Protein AF-A0A2V5VGZ9-F1 (afdb_monomer)

Radius of gyration: 31.1 Å; Cα contacts (8 Å, |Δi|>4): 215; chains: 1; bounding box: 98×60×73 Å

Solvent-accessible surface area (backbone atoms only — not comparable to full-atom values): 17177 Å² total; per-residue (Å²): 133,60,73,65,59,60,49,50,54,51,52,52,52,52,51,50,50,54,60,32,63,76,74,32,68,40,67,68,41,22,52,62,44,35,44,63,45,69,51,50,52,56,54,52,61,73,32,42,82,83,60,64,71,55,70,67,51,54,54,43,50,48,52,50,42,50,52,32,34,50,28,14,22,46,30,40,67,58,33,67,69,18,50,53,52,16,65,77,69,69,48,96,55,46,54,33,53,40,51,51,24,20,46,54,2,27,44,48,28,51,48,49,43,56,48,43,58,72,77,45,93,58,57,97,50,70,65,51,50,50,51,28,39,50,50,27,37,51,52,40,52,52,50,52,49,51,45,54,52,44,27,74,74,48,46,82,77,23,53,68,60,58,54,40,88,86,45,92,56,38,71,60,50,29,41,47,27,14,40,51,20,17,48,54,51,53,51,66,52,58,56,61,65,62,79,69,61,75,75,82,67,94,84,78,84,56,84,68,61,60,56,55,55,51,54,58,50,54,56,49,54,53,53,64,66,74,57,83,64,84,90,82,77,82,93,80,83,82,88,83,83,86,82,93,75,92,82,79,86,88,78,87,90,83,86,77,67,71,69,64,57,58,60,59,59,61,65,62,65,66,75,76,79,80,80,86,88,76,87,84,83,89,83,86,87,83,85,89,133

pLDDT: mean 75.4, std 23.54, range [31.7, 98.25]

Structure (mmCIF, N/CA/C/O backbone):
data_AF-A0A2V5VGZ9-F1
#
_entry.id   AF-A0A2V5VGZ9-F1
#
loop_
_atom_site.group_PDB
_atom_site.id
_atom_site.type_symbol
_atom_site.label_atom_id
_atom_site.label_alt_id
_atom_site.label_comp_id
_atom_site.label_asym_id
_atom_site.label_entity_id
_atom_site.label_seq_id
_atom_site.pdbx_PDB_ins_code
_atom_site.Cartn_x
_atom_site.Cartn_y
_atom_site.Cartn_z
_atom_site.occupancy
_atom_site.B_iso_or_equiv
_atom_site.auth_seq_id
_atom_site.auth_comp_id
_atom_site.auth_asym_id
_atom_site.auth_atom_id
_atom_site.pdbx_PDB_model_num
ATOM 1 N N . MET A 1 1 ? -21.848 -0.675 7.589 1.00 61.53 1 MET A N 1
ATOM 2 C CA . MET A 1 1 ? -21.368 -0.489 6.199 1.00 61.53 1 MET A CA 1
ATOM 3 C C . MET A 1 1 ? -22.289 -1.249 5.267 1.00 61.53 1 MET A C 1
ATOM 5 O O . MET A 1 1 ? -22.640 -2.376 5.593 1.00 61.53 1 MET A O 1
ATOM 9 N N . THR A 1 2 ? -22.730 -0.658 4.158 1.00 76.00 2 THR A N 1
ATOM 10 C CA . THR A 1 2 ? -23.624 -1.363 3.229 1.00 76.00 2 THR A CA 1
ATOM 11 C C . THR A 1 2 ? -22.832 -2.405 2.439 1.00 76.00 2 THR A C 1
ATOM 13 O O . THR A 1 2 ? -21.742 -2.127 1.945 1.00 76.00 2 THR A O 1
ATOM 16 N N . SER A 1 3 ? -23.386 -3.610 2.271 1.00 84.75 3 SER A N 1
ATOM 17 C CA . SER A 1 3 ? -22.781 -4.659 1.430 1.00 84.75 3 SER A CA 1
ATOM 18 C C . SER A 1 3 ? -22.511 -4.176 -0.007 1.00 84.75 3 SER A C 1
ATOM 20 O O . SER A 1 3 ? -21.591 -4.651 -0.666 1.00 84.75 3 SER A O 1
ATOM 22 N N . ARG A 1 4 ? -23.275 -3.184 -0.487 1.00 92.75 4 ARG A N 1
ATOM 23 C CA . ARG A 1 4 ? -23.072 -2.532 -1.790 1.00 92.75 4 ARG A CA 1
ATOM 24 C C . ARG A 1 4 ? -21.719 -1.818 -1.891 1.00 92.75 4 ARG A C 1
ATOM 26 O O . ARG A 1 4 ? -21.025 -2.038 -2.870 1.00 92.75 4 ARG A O 1
ATOM 33 N N . TYR A 1 5 ? -21.321 -1.045 -0.881 1.00 93.81 5 TYR A N 1
ATOM 34 C CA . TYR A 1 5 ? -20.065 -0.287 -0.908 1.00 93.81 5 TYR A CA 1
ATOM 35 C C . TYR A 1 5 ? -18.827 -1.190 -1.036 1.00 93.81 5 TYR A C 1
ATOM 37 O O . TYR A 1 5 ? -17.994 -0.966 -1.907 1.00 93.81 5 TYR A O 1
ATOM 45 N N . LEU A 1 6 ? -18.731 -2.255 -0.228 1.00 93.44 6 LEU A N 1
ATOM 46 C CA . LEU A 1 6 ? -17.587 -3.175 -0.304 1.00 93.44 6 LEU A CA 1
ATOM 47 C C . LEU A 1 6 ? -17.531 -3.908 -1.648 1.00 93.44 6 LEU A C 1
ATOM 49 O O . LEU A 1 6 ? -16.451 -4.096 -2.196 1.00 93.44 6 LEU A O 1
ATOM 53 N N . ARG A 1 7 ? -18.692 -4.274 -2.209 1.00 94.94 7 ARG A N 1
ATOM 54 C CA . ARG A 1 7 ? -18.761 -4.872 -3.549 1.00 94.94 7 ARG A CA 1
ATOM 55 C C . ARG A 1 7 ? -18.254 -3.922 -4.629 1.00 94.94 7 ARG A C 1
ATOM 57 O O . ARG A 1 7 ? -17.546 -4.380 -5.511 1.00 94.94 7 ARG A O 1
ATOM 64 N N . ILE A 1 8 ? -18.569 -2.628 -4.540 1.00 96.75 8 ILE A N 1
ATOM 65 C CA . ILE A 1 8 ? -18.057 -1.625 -5.485 1.00 96.75 8 ILE A CA 1
ATOM 66 C C . ILE A 1 8 ? -16.528 -1.575 -5.432 1.00 96.75 8 ILE A C 1
ATOM 68 O O . ILE A 1 8 ? -15.897 -1.660 -6.477 1.00 96.75 8 ILE A O 1
ATOM 72 N N . LEU A 1 9 ? -15.928 -1.502 -4.238 1.00 97.00 9 LEU A N 1
ATOM 73 C CA . LEU A 1 9 ? -14.466 -1.487 -4.116 1.00 97.00 9 LEU A CA 1
ATOM 74 C C . LEU A 1 9 ? -13.820 -2.750 -4.692 1.00 97.00 9 LEU A C 1
ATOM 76 O O . LEU A 1 9 ? -12.845 -2.645 -5.429 1.00 97.00 9 LEU A O 1
ATOM 80 N N . VAL A 1 10 ? -14.377 -3.927 -4.390 1.00 96.75 10 VAL A N 1
ATOM 81 C CA . VAL A 1 10 ? -13.876 -5.197 -4.933 1.00 96.75 10 VAL A CA 1
ATOM 82 C C . VAL A 1 10 ? -13.969 -5.202 -6.455 1.00 96.75 10 VAL A C 1
ATOM 84 O O . VAL A 1 10 ? -12.975 -5.484 -7.108 1.00 96.75 10 VAL A O 1
ATOM 87 N N . VAL A 1 11 ? -15.119 -4.833 -7.026 1.00 97.62 11 VAL A N 1
ATOM 88 C CA . VAL A 1 11 ? -15.300 -4.782 -8.484 1.00 97.62 11 VAL A CA 1
ATOM 89 C C . VAL A 1 11 ? -14.322 -3.806 -9.133 1.00 97.62 11 VAL A C 1
ATOM 91 O O . VAL A 1 11 ? -13.718 -4.157 -10.137 1.00 97.62 11 VAL A O 1
ATOM 94 N N . LEU A 1 12 ? -14.124 -2.616 -8.558 1.00 98.12 12 LEU A N 1
ATOM 95 C CA . LEU A 1 12 ? -13.186 -1.624 -9.090 1.00 98.12 12 LEU A CA 1
ATOM 96 C C . LEU A 1 12 ? -11.744 -2.143 -9.090 1.00 98.12 12 LEU A C 1
ATOM 98 O O . LEU A 1 12 ? -11.074 -2.074 -10.117 1.00 98.12 12 LEU A O 1
ATOM 102 N N . VAL A 1 13 ? -11.279 -2.690 -7.964 1.00 98.25 13 VAL A N 1
ATOM 103 C CA . VAL A 1 13 ? -9.913 -3.223 -7.851 1.00 98.25 13 VAL A CA 1
ATOM 104 C C . VAL A 1 13 ? -9.731 -4.439 -8.757 1.00 98.25 13 VAL A C 1
ATOM 106 O O . VAL A 1 13 ? -8.732 -4.522 -9.462 1.00 98.25 13 VAL A O 1
ATOM 109 N N . SER A 1 14 ? -10.701 -5.356 -8.805 1.00 98.06 14 SER A N 1
ATOM 110 C CA . SER A 1 14 ? -10.652 -6.521 -9.695 1.00 98.06 14 SER A CA 1
ATOM 111 C C . SER A 1 14 ? -10.667 -6.125 -11.171 1.00 98.06 14 SER A C 1
ATOM 113 O O . SER A 1 14 ? -9.915 -6.697 -11.950 1.00 98.06 14 SER A O 1
ATOM 115 N N . ALA A 1 15 ? -11.474 -5.137 -11.564 1.00 98.19 15 ALA A N 1
ATOM 116 C CA . ALA A 1 15 ? -11.495 -4.638 -12.936 1.00 98.19 15 ALA A CA 1
ATOM 117 C C . ALA A 1 15 ? -10.152 -4.004 -13.321 1.00 98.19 15 ALA A C 1
ATOM 119 O O . ALA A 1 15 ? -9.624 -4.312 -14.386 1.00 98.19 15 ALA A O 1
ATOM 120 N N . ALA A 1 16 ? -9.571 -3.181 -12.441 1.00 98.06 16 ALA A N 1
ATOM 121 C CA . ALA A 1 16 ? -8.251 -2.593 -12.659 1.00 98.06 16 ALA A CA 1
ATOM 122 C C . ALA A 1 16 ? -7.152 -3.663 -12.762 1.00 98.06 16 ALA A C 1
ATOM 124 O O . ALA A 1 16 ? -6.301 -3.579 -13.642 1.00 98.06 16 ALA A O 1
ATOM 125 N N . LEU A 1 17 ? -7.202 -4.690 -11.908 1.00 97.75 17 LEU A N 1
ATOM 126 C CA . LEU A 1 17 ? -6.256 -5.807 -11.910 1.00 97.75 17 LEU A CA 1
ATOM 127 C C . LEU A 1 17 ? -6.334 -6.634 -13.201 1.00 97.75 17 LEU A C 1
ATOM 129 O O . LEU A 1 17 ? -5.312 -7.013 -13.761 1.00 97.75 17 LEU A O 1
ATOM 133 N N . ILE A 1 18 ? -7.546 -6.914 -13.688 1.00 97.81 18 ILE A N 1
ATOM 134 C CA . ILE A 1 18 ? -7.738 -7.635 -14.952 1.00 97.81 18 ILE A CA 1
ATOM 135 C C . ILE A 1 18 ? -7.247 -6.777 -16.119 1.00 97.81 18 ILE A C 1
ATOM 137 O O . ILE A 1 18 ? -6.518 -7.273 -16.974 1.00 97.81 18 ILE A O 1
ATOM 141 N N . ALA A 1 19 ? -7.609 -5.491 -16.142 1.00 97.88 19 ALA A N 1
ATOM 142 C CA . ALA A 1 19 ? -7.203 -4.571 -17.197 1.00 97.88 19 ALA A CA 1
ATOM 143 C C . ALA A 1 19 ? -5.676 -4.405 -17.268 1.00 97.88 19 ALA A C 1
ATOM 145 O O . ALA A 1 19 ? -5.115 -4.444 -18.362 1.00 97.88 19 ALA A O 1
ATOM 146 N N . SER A 1 20 ? -4.991 -4.288 -16.123 1.00 97.38 20 SER A N 1
ATOM 147 C CA . SER A 1 20 ? -3.530 -4.154 -16.091 1.00 97.38 20 SER A CA 1
ATOM 148 C C . SER A 1 20 ? -2.799 -5.391 -16.620 1.00 97.38 20 SER A C 1
ATOM 150 O O . SER A 1 20 ? -1.693 -5.260 -17.144 1.00 97.38 20 SER A O 1
ATOM 152 N N . GLY A 1 21 ? -3.416 -6.573 -16.526 1.00 95.69 21 GLY A N 1
ATOM 153 C CA . GLY A 1 21 ? -2.843 -7.843 -16.974 1.00 95.69 21 GLY A CA 1
ATOM 154 C C . GLY A 1 21 ? -2.957 -8.127 -18.477 1.00 95.69 21 GLY A C 1
ATOM 155 O O . GLY A 1 21 ? -2.310 -9.055 -18.958 1.00 95.69 21 GLY A O 1
ATOM 156 N N . VAL A 1 22 ? -3.743 -7.354 -19.240 1.00 95.12 22 VAL A N 1
ATOM 157 C CA . VAL A 1 22 ? -3.959 -7.610 -20.682 1.00 95.12 22 VAL A CA 1
ATOM 158 C C . VAL A 1 22 ? -2.672 -7.409 -21.496 1.00 95.12 22 VAL A C 1
ATOM 160 O O . VAL A 1 22 ? -2.421 -8.155 -22.441 1.00 95.12 22 VAL A O 1
ATOM 163 N N . ALA A 1 23 ? -1.831 -6.451 -21.105 1.00 94.62 23 ALA A N 1
ATOM 164 C CA . ALA A 1 23 ? -0.526 -6.199 -21.716 1.00 94.62 23 ALA A CA 1
ATOM 165 C C . ALA A 1 23 ? 0.364 -5.355 -20.777 1.00 94.62 23 ALA A C 1
ATOM 167 O O . ALA A 1 23 ? 0.577 -4.175 -21.056 1.00 94.62 23 ALA A O 1
ATOM 168 N N . PRO A 1 24 ? 0.837 -5.899 -19.638 1.00 95.62 24 PRO A N 1
ATOM 169 C CA . PRO A 1 24 ? 1.783 -5.176 -18.797 1.00 95.62 24 PRO A CA 1
ATOM 170 C C . PRO A 1 24 ? 3.125 -5.023 -19.517 1.00 95.62 24 PRO A C 1
ATOM 172 O O . PRO A 1 24 ? 3.487 -5.855 -20.354 1.00 95.62 24 PRO A O 1
ATOM 175 N N . TYR A 1 25 ? 3.862 -3.974 -19.166 1.00 93.38 25 TYR A N 1
ATOM 176 C CA . TYR A 1 25 ? 5.157 -3.661 -19.758 1.00 93.38 25 TYR A CA 1
ATOM 177 C C . TYR A 1 25 ? 6.175 -4.789 -19.548 1.00 93.38 25 TYR A C 1
ATOM 179 O O . TYR A 1 25 ? 6.843 -5.200 -20.494 1.00 93.38 25 TYR A O 1
ATOM 187 N N . ASP A 1 26 ? 6.239 -5.322 -18.326 1.00 91.81 26 ASP A N 1
ATOM 188 C CA . ASP A 1 26 ? 6.965 -6.545 -18.002 1.00 91.81 26 ASP A CA 1
ATOM 189 C C . ASP A 1 26 ? 6.073 -7.475 -17.171 1.00 91.81 26 ASP A C 1
ATOM 191 O O . ASP A 1 26 ? 5.474 -7.066 -16.174 1.00 91.81 26 ASP A O 1
ATOM 195 N N . ARG A 1 27 ? 5.951 -8.741 -17.590 1.00 92.50 27 ARG A N 1
ATOM 196 C CA . ARG A 1 27 ? 5.058 -9.701 -16.922 1.00 92.50 27 ARG A CA 1
ATOM 197 C C . ARG A 1 27 ? 5.591 -10.188 -15.582 1.00 92.50 27 ARG A C 1
ATOM 199 O O . ARG A 1 27 ? 4.781 -10.518 -14.718 1.00 92.50 27 ARG A O 1
ATOM 206 N N . THR A 1 28 ? 6.906 -10.277 -15.421 1.00 89.88 28 THR A N 1
ATOM 207 C CA . THR A 1 28 ? 7.523 -10.746 -14.178 1.00 89.88 28 THR A CA 1
ATOM 208 C C . THR A 1 28 ? 7.343 -9.688 -13.100 1.00 89.88 28 THR A C 1
ATOM 210 O O . THR A 1 28 ? 6.770 -9.985 -12.052 1.00 89.88 28 THR A O 1
ATOM 213 N N . THR A 1 29 ? 7.709 -8.440 -13.400 1.00 89.38 29 THR A N 1
ATOM 214 C CA . THR A 1 29 ? 7.455 -7.274 -12.549 1.00 89.38 29 THR A CA 1
ATOM 215 C C . THR A 1 29 ? 5.969 -7.148 -12.235 1.00 89.38 29 THR A C 1
ATOM 217 O O . THR A 1 29 ? 5.616 -7.017 -11.071 1.00 89.38 29 THR A O 1
ATOM 220 N N . TRP A 1 30 ? 5.075 -7.288 -13.223 1.00 95.00 30 TRP A N 1
ATOM 221 C CA . TRP A 1 30 ? 3.632 -7.229 -12.965 1.00 95.00 30 TRP A CA 1
ATOM 222 C C . TRP A 1 30 ? 3.188 -8.216 -11.882 1.00 95.00 30 TRP A C 1
ATOM 224 O O . TRP A 1 30 ? 2.493 -7.808 -10.957 1.00 95.00 30 TRP A O 1
ATOM 234 N N . TRP A 1 31 ? 3.612 -9.486 -11.957 1.00 93.75 31 TRP A N 1
ATOM 235 C CA . TRP A 1 31 ? 3.273 -10.493 -10.945 1.00 93.75 31 TRP A CA 1
ATOM 236 C C . TRP A 1 31 ? 3.816 -10.154 -9.558 1.00 93.75 31 TRP A C 1
ATOM 238 O O . TRP A 1 31 ? 3.091 -10.332 -8.577 1.00 93.75 31 TRP A O 1
ATOM 248 N N . LEU A 1 32 ? 5.064 -9.685 -9.479 1.00 90.75 32 LEU A N 1
ATOM 249 C CA . LEU A 1 32 ? 5.709 -9.325 -8.216 1.00 90.75 32 LEU A CA 1
ATOM 250 C C . LEU A 1 32 ? 4.993 -8.140 -7.546 1.00 90.75 32 LEU A C 1
ATOM 252 O O . LEU A 1 32 ? 4.663 -8.211 -6.364 1.00 90.75 32 LEU A O 1
ATOM 256 N N . GLU A 1 33 ? 4.629 -7.126 -8.327 1.00 92.94 33 GLU A N 1
ATOM 257 C CA . GLU A 1 33 ? 3.959 -5.907 -7.858 1.00 92.94 33 GLU A CA 1
ATOM 258 C C . GLU A 1 33 ? 2.513 -6.142 -7.398 1.00 92.94 33 GLU A C 1
ATOM 260 O O . GLU A 1 33 ? 2.055 -5.588 -6.397 1.00 92.94 33 GLU A O 1
ATOM 265 N N . ILE A 1 34 ? 1.747 -6.985 -8.105 1.00 95.75 34 ILE A N 1
ATOM 266 C CA . ILE A 1 34 ? 0.351 -7.261 -7.722 1.00 95.75 34 ILE A CA 1
ATOM 267 C C . ILE A 1 34 ? 0.232 -8.310 -6.614 1.00 95.75 34 ILE A C 1
ATOM 269 O O . ILE A 1 34 ? -0.853 -8.475 -6.047 1.00 95.75 34 ILE A O 1
ATOM 273 N N . PHE A 1 35 ? 1.302 -9.045 -6.304 1.00 94.38 35 PHE A N 1
ATOM 274 C CA . PHE A 1 35 ? 1.276 -10.140 -5.335 1.00 94.38 35 PHE A CA 1
ATOM 275 C C . PHE A 1 35 ? 0.695 -9.732 -3.965 1.00 94.38 35 PHE A C 1
ATOM 277 O O . PHE A 1 35 ? -0.191 -10.441 -3.467 1.00 94.38 35 PHE A O 1
ATOM 284 N N . PRO A 1 36 ? 1.049 -8.570 -3.376 1.00 93.81 36 PRO A N 1
ATOM 285 C CA . PRO A 1 36 ? 0.411 -8.096 -2.149 1.00 93.81 36 PRO A CA 1
ATOM 286 C C . PRO A 1 36 ? -1.108 -7.909 -2.288 1.00 93.81 36 PRO A C 1
ATOM 288 O O . PRO A 1 36 ? -1.855 -8.228 -1.361 1.00 93.81 36 PRO A O 1
ATOM 291 N N . VAL A 1 37 ? -1.594 -7.449 -3.448 1.00 96.94 37 VAL A N 1
ATOM 292 C CA . VAL A 1 37 ? -3.032 -7.266 -3.726 1.00 96.94 37 VAL A CA 1
ATOM 293 C C . VAL A 1 37 ? -3.752 -8.613 -3.797 1.00 96.94 37 VAL A C 1
ATOM 295 O O . VAL A 1 37 ? -4.843 -8.756 -3.235 1.00 96.94 37 VAL A O 1
ATOM 298 N N . LEU A 1 38 ? -3.129 -9.611 -4.432 1.00 96.75 38 LEU A N 1
ATOM 299 C CA . LEU A 1 38 ? -3.667 -10.969 -4.555 1.00 96.75 38 LEU A CA 1
ATOM 300 C C . LEU A 1 38 ? -3.819 -11.673 -3.203 1.00 96.75 38 LEU A C 1
ATOM 302 O O . LEU A 1 38 ? -4.720 -12.493 -3.046 1.00 96.75 38 LEU A O 1
ATOM 306 N N . ILE A 1 39 ? -2.989 -11.328 -2.216 1.00 96.12 39 ILE A N 1
ATOM 307 C CA . ILE A 1 39 ? -3.112 -11.838 -0.845 1.00 96.12 39 ILE A CA 1
ATOM 308 C C . ILE A 1 39 ? -4.099 -10.997 -0.031 1.00 96.12 39 ILE A C 1
ATOM 310 O O . ILE A 1 39 ? -5.024 -11.530 0.590 1.00 96.12 39 ILE A O 1
ATOM 314 N N . ALA A 1 40 ? -3.922 -9.674 -0.016 1.00 95.31 40 ALA A N 1
ATOM 315 C CA . ALA A 1 40 ? -4.696 -8.786 0.843 1.00 95.31 40 ALA A CA 1
ATOM 316 C C . ALA A 1 40 ? -6.185 -8.764 0.464 1.00 95.31 40 ALA A C 1
ATOM 318 O O . ALA A 1 40 ? -7.039 -8.782 1.351 1.00 95.31 40 ALA A O 1
ATOM 319 N N . GLY A 1 41 ? -6.515 -8.772 -0.832 1.00 95.75 41 GLY A N 1
ATOM 320 C CA . GLY A 1 41 ? -7.895 -8.736 -1.326 1.00 95.75 41 GLY A CA 1
ATOM 321 C C . GLY A 1 41 ? -8.772 -9.859 -0.751 1.00 95.75 41 GLY A C 1
ATOM 322 O O . GLY A 1 41 ? -9.762 -9.564 -0.071 1.00 95.75 41 GLY A O 1
ATOM 323 N N . PRO A 1 42 ? -8.413 -11.143 -0.946 1.00 96.06 42 PRO A N 1
ATOM 324 C CA . PRO A 1 42 ? -9.133 -12.270 -0.358 1.00 96.06 42 PRO A CA 1
ATOM 325 C C . PRO A 1 42 ? -9.214 -12.210 1.169 1.00 96.06 42 PRO A C 1
ATOM 327 O O . PRO A 1 42 ? -10.295 -12.404 1.726 1.00 96.06 42 PRO A O 1
ATOM 330 N N . VAL A 1 43 ? -8.116 -11.877 1.859 1.00 96.62 43 VAL A N 1
ATOM 331 C CA . VAL A 1 43 ? -8.106 -11.757 3.329 1.00 96.62 43 VAL A CA 1
ATOM 332 C C . VAL A 1 43 ? -9.129 -10.720 3.798 1.00 96.62 43 VAL A C 1
ATOM 334 O O . VAL A 1 43 ? -9.907 -10.987 4.719 1.00 96.62 43 VAL A O 1
ATOM 337 N N . LEU A 1 44 ? -9.193 -9.559 3.144 1.00 95.50 44 LEU A N 1
ATOM 338 C CA . LEU A 1 44 ? -10.146 -8.498 3.471 1.00 95.50 44 LEU A CA 1
ATOM 339 C C . LEU A 1 44 ? -11.598 -8.925 3.225 1.00 95.50 44 LEU A C 1
ATOM 341 O O . LEU A 1 44 ? -12.465 -8.620 4.044 1.00 95.50 44 LEU A O 1
ATOM 345 N N . VAL A 1 45 ? -11.873 -9.655 2.141 1.00 94.50 45 VAL A N 1
ATOM 346 C CA . VAL A 1 45 ? -13.221 -10.167 1.833 1.00 94.50 45 VAL A CA 1
ATOM 347 C C . VAL A 1 45 ? -13.660 -11.218 2.855 1.00 94.50 45 VAL A C 1
ATOM 349 O O . VAL A 1 45 ? -14.770 -11.134 3.387 1.00 94.50 45 VAL A O 1
ATOM 352 N N . LEU A 1 46 ? -12.788 -12.177 3.173 1.00 95.44 46 LEU A N 1
ATOM 353 C CA . LEU A 1 46 ? -13.074 -13.263 4.116 1.00 95.44 46 LEU A CA 1
ATOM 354 C C . LEU A 1 46 ? -13.275 -12.748 5.547 1.00 95.44 46 LEU A C 1
ATOM 356 O O . LEU A 1 46 ? -14.107 -13.267 6.295 1.00 95.44 46 LEU A O 1
ATOM 360 N N . THR A 1 47 ? -12.547 -11.699 5.930 1.00 95.06 47 THR A N 1
ATOM 361 C CA . THR A 1 47 ? -12.639 -11.104 7.269 1.00 95.06 47 THR A CA 1
ATOM 362 C C . THR A 1 47 ? -13.732 -10.043 7.393 1.00 95.06 47 THR A C 1
ATOM 364 O O . THR A 1 47 ? -14.161 -9.773 8.514 1.00 95.06 47 THR A O 1
ATOM 367 N N . ALA A 1 48 ? -14.278 -9.513 6.290 1.00 93.00 48 ALA A N 1
ATOM 368 C CA . ALA A 1 48 ? -15.209 -8.377 6.291 1.00 93.00 48 ALA A CA 1
ATOM 369 C C . ALA A 1 48 ? -16.451 -8.540 7.185 1.00 93.00 48 ALA A C 1
ATOM 371 O O . ALA A 1 48 ? -16.988 -7.546 7.675 1.00 93.00 48 ALA A O 1
ATOM 372 N N . ARG A 1 49 ? -16.933 -9.772 7.410 1.00 91.25 49 ARG A N 1
ATOM 373 C CA . ARG A 1 49 ? -18.076 -10.025 8.311 1.00 91.25 49 ARG A CA 1
ATOM 374 C C . ARG A 1 49 ? -17.680 -10.198 9.775 1.00 91.25 49 ARG A C 1
ATOM 376 O O . ARG A 1 49 ? -18.455 -9.824 10.647 1.00 91.25 49 ARG A O 1
ATOM 383 N N . ARG A 1 50 ? -16.512 -10.789 10.046 1.00 93.31 50 ARG A N 1
ATOM 384 C CA . ARG A 1 50 ? -16.045 -11.095 11.411 1.00 93.31 50 ARG A CA 1
ATOM 385 C C . ARG A 1 50 ? -15.309 -9.916 12.042 1.00 93.31 50 ARG A C 1
ATOM 387 O O . ARG A 1 50 ? -15.438 -9.682 13.236 1.00 93.31 50 ARG A O 1
ATOM 394 N N . PHE A 1 51 ? -14.557 -9.179 11.233 1.00 94.44 51 PHE A N 1
ATOM 395 C CA . PHE A 1 51 ? -13.766 -8.028 11.641 1.00 94.44 51 PHE A CA 1
ATOM 396 C C . PHE A 1 51 ? -13.899 -6.907 10.596 1.00 94.44 51 PHE A C 1
ATOM 398 O O . PHE A 1 51 ? -12.994 -6.693 9.790 1.00 94.44 51 PHE A O 1
ATOM 405 N N . PRO A 1 52 ? -15.047 -6.205 10.555 1.00 94.69 52 PRO A N 1
ATOM 406 C CA . PRO A 1 52 ? -15.249 -5.121 9.603 1.00 94.69 52 PRO A CA 1
ATOM 407 C C . PRO A 1 52 ? -14.314 -3.948 9.919 1.00 94.69 52 PRO A C 1
ATOM 409 O O . PRO A 1 52 ? -14.404 -3.327 10.987 1.00 94.69 52 PRO A O 1
ATOM 412 N N . LEU A 1 53 ? -13.431 -3.621 8.976 1.00 95.75 53 LEU A N 1
ATOM 413 C CA . LEU A 1 53 ? -12.603 -2.417 9.055 1.00 95.75 53 LEU A CA 1
ATOM 414 C C . LEU A 1 53 ? -13.437 -1.156 8.790 1.00 95.75 53 LEU A C 1
ATOM 416 O O . LEU A 1 53 ? -14.573 -1.223 8.313 1.00 95.75 53 LEU A O 1
ATOM 420 N N . THR A 1 54 ? -12.896 0.018 9.112 1.00 95.31 54 THR A N 1
ATOM 421 C CA . THR A 1 54 ? -13.584 1.276 8.799 1.00 95.31 54 THR A CA 1
ATOM 422 C C . THR A 1 54 ? -13.681 1.508 7.283 1.00 95.31 54 THR A C 1
ATOM 424 O O . THR A 1 54 ? -12.798 1.076 6.538 1.00 95.31 54 THR A O 1
ATOM 427 N N . PRO A 1 55 ? -14.704 2.250 6.800 1.00 95.12 55 PRO A N 1
ATOM 428 C CA . PRO A 1 55 ? -14.789 2.640 5.391 1.00 95.12 55 PRO A CA 1
ATOM 429 C C . PRO A 1 55 ? -13.530 3.352 4.898 1.00 95.12 55 PRO A C 1
ATOM 431 O O . PRO A 1 55 ? -13.055 3.079 3.806 1.00 95.12 55 PRO A O 1
ATOM 434 N N . LEU A 1 56 ? -12.948 4.218 5.733 1.00 94.62 56 LEU A N 1
ATOM 435 C CA . LEU A 1 56 ? -11.706 4.910 5.405 1.00 94.62 56 LEU A CA 1
ATOM 436 C C . LEU A 1 56 ? -10.570 3.919 5.121 1.00 94.62 56 LEU A C 1
ATOM 438 O O . LEU A 1 56 ? -9.888 4.057 4.111 1.00 94.62 56 LEU A O 1
ATOM 442 N N . THR A 1 57 ? -10.394 2.913 5.981 1.00 96.50 57 THR A N 1
ATOM 443 C CA . THR A 1 57 ? -9.360 1.884 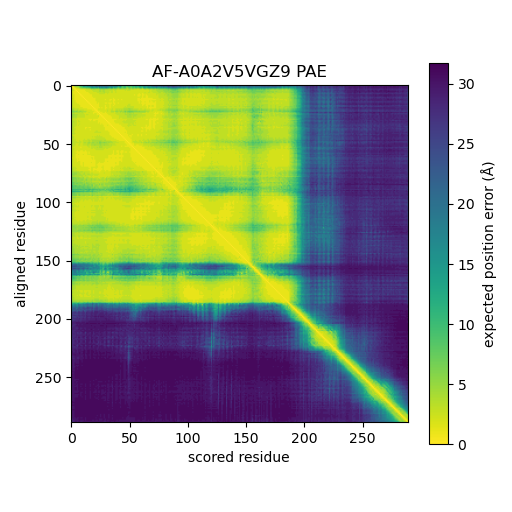5.812 1.00 96.50 57 THR A CA 1
ATOM 444 C C . THR A 1 57 ? -9.587 1.081 4.534 1.00 96.50 57 THR A C 1
ATOM 446 O O . THR A 1 57 ? -8.651 0.911 3.763 1.00 96.50 57 THR A O 1
ATOM 449 N N . TYR A 1 58 ? -10.823 0.656 4.249 1.00 97.44 58 TYR A N 1
ATOM 450 C CA . TYR A 1 58 ? -11.130 -0.051 3.001 1.00 97.44 58 TYR A CA 1
ATOM 451 C C . TYR A 1 58 ? -10.890 0.805 1.752 1.00 97.44 58 TYR A C 1
ATOM 453 O O . TYR A 1 58 ? -10.267 0.320 0.811 1.00 97.44 58 TYR A O 1
ATOM 461 N N . THR A 1 59 ? -11.331 2.070 1.737 1.00 97.44 59 THR A N 1
ATOM 462 C CA . THR A 1 59 ? -11.061 2.985 0.615 1.00 97.44 59 THR A CA 1
ATOM 463 C C . THR A 1 59 ? -9.561 3.145 0.398 1.00 97.44 59 THR A C 1
ATOM 465 O O . THR A 1 59 ? -9.100 3.058 -0.733 1.00 97.44 59 THR A O 1
ATOM 468 N N . LEU A 1 60 ? -8.785 3.371 1.460 1.00 97.62 60 LEU A N 1
ATOM 469 C CA . LEU A 1 60 ? -7.350 3.616 1.327 1.00 97.62 60 LEU A CA 1
ATOM 470 C C . LEU A 1 60 ? -6.569 2.361 0.938 1.00 97.62 60 LEU A C 1
ATOM 472 O O . LEU A 1 60 ? -5.629 2.469 0.161 1.00 97.62 60 LEU A O 1
ATOM 476 N N . LEU A 1 61 ? -6.984 1.180 1.401 1.00 97.88 61 LEU A N 1
ATOM 477 C CA . LEU A 1 61 ? -6.436 -0.090 0.921 1.00 97.88 61 LEU A CA 1
ATOM 478 C C . LEU A 1 61 ? -6.752 -0.315 -0.560 1.00 97.88 61 LEU A C 1
ATOM 480 O O . LEU A 1 61 ? -5.881 -0.761 -1.296 1.00 97.88 61 LEU A O 1
ATOM 484 N N . ALA A 1 62 ? -7.959 0.038 -1.014 1.00 98.06 62 ALA A N 1
ATOM 485 C CA . ALA A 1 62 ? -8.299 -0.017 -2.434 1.00 98.06 62 ALA A CA 1
ATOM 486 C C . ALA A 1 62 ? -7.451 0.967 -3.257 1.00 98.06 62 ALA A C 1
ATOM 488 O O . ALA A 1 62 ? -6.918 0.583 -4.289 1.00 98.06 62 ALA A O 1
ATOM 489 N N . VAL A 1 63 ? -7.260 2.204 -2.784 1.00 98.06 63 VAL A N 1
ATOM 490 C CA . VAL A 1 63 ? -6.370 3.183 -3.434 1.00 98.06 63 VAL A CA 1
ATOM 491 C C . VAL A 1 63 ? -4.930 2.671 -3.487 1.00 98.06 63 VAL A C 1
ATOM 493 O O . VAL A 1 63 ? -4.307 2.744 -4.538 1.00 98.06 63 VAL A O 1
ATOM 496 N N . HIS A 1 64 ? -4.410 2.112 -2.393 1.00 97.94 64 HIS A N 1
ATOM 497 C CA . HIS A 1 64 ? -3.066 1.535 -2.368 1.00 97.94 64 HIS A CA 1
ATOM 498 C C . HIS A 1 64 ? -2.931 0.356 -3.341 1.00 97.94 64 HIS A C 1
ATOM 500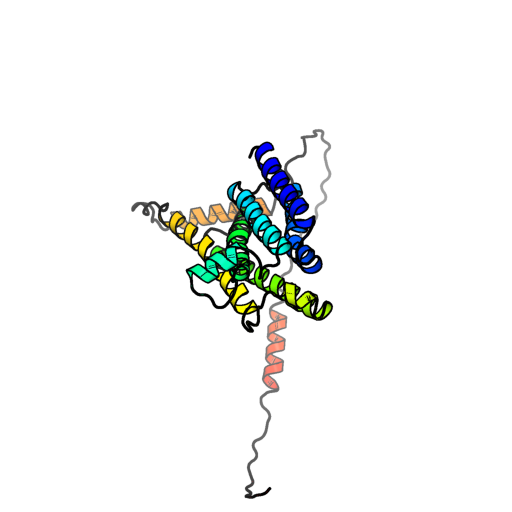 O O . HIS A 1 64 ? -1.952 0.288 -4.074 1.00 97.94 64 HIS A O 1
ATOM 506 N N . ALA A 1 65 ? -3.945 -0.510 -3.435 1.00 98.12 65 ALA A N 1
ATOM 507 C CA . ALA A 1 65 ? -3.972 -1.576 -4.433 1.00 98.12 65 ALA A CA 1
ATOM 508 C C . ALA A 1 65 ? -3.941 -1.029 -5.869 1.00 98.12 65 ALA A C 1
ATOM 510 O O . ALA A 1 65 ? -3.260 -1.594 -6.714 1.00 98.12 65 ALA A O 1
ATOM 511 N N . LEU A 1 66 ? -4.634 0.080 -6.153 1.00 98.06 66 LEU A N 1
ATOM 512 C CA . LEU A 1 66 ? -4.575 0.723 -7.470 1.00 98.06 66 LEU A CA 1
ATOM 513 C C . LEU A 1 66 ? -3.184 1.291 -7.782 1.00 98.06 66 LEU A C 1
ATOM 515 O O . LEU A 1 66 ? -2.757 1.193 -8.926 1.00 98.06 66 LEU A O 1
ATOM 519 N N . VAL A 1 67 ? -2.476 1.842 -6.790 1.00 97.00 67 VAL A N 1
ATOM 520 C CA . VAL A 1 67 ? -1.077 2.288 -6.950 1.00 97.00 67 VAL A CA 1
ATOM 521 C C . VAL A 1 67 ? -0.192 1.113 -7.378 1.00 97.00 67 VAL A C 1
ATOM 523 O O . VAL A 1 67 ? 0.462 1.209 -8.412 1.00 97.00 67 VAL A O 1
ATOM 526 N N . LEU A 1 68 ? -0.267 -0.020 -6.669 1.00 96.56 68 LEU A N 1
ATOM 527 C CA . LEU A 1 68 ? 0.477 -1.241 -7.015 1.00 96.56 68 LEU A CA 1
ATOM 528 C C . LEU A 1 68 ? 0.103 -1.773 -8.409 1.00 96.56 68 LEU A C 1
ATOM 530 O O . LEU A 1 68 ? 0.964 -2.121 -9.205 1.00 96.56 68 LEU A O 1
ATOM 534 N N . ILE A 1 69 ? -1.191 -1.795 -8.746 1.00 97.88 69 ILE A N 1
ATOM 535 C CA . ILE A 1 69 ? -1.686 -2.273 -10.048 1.00 97.88 69 ILE A CA 1
ATOM 536 C C . ILE A 1 69 ? -1.181 -1.401 -11.206 1.00 97.88 69 ILE A C 1
ATOM 538 O O . ILE A 1 69 ? -0.824 -1.932 -12.259 1.00 97.88 69 ILE A O 1
ATOM 542 N N . ILE A 1 70 ? -1.169 -0.076 -11.036 1.00 96.88 70 ILE A N 1
ATOM 543 C CA . ILE A 1 70 ? -0.650 0.865 -12.040 1.00 96.88 70 ILE A CA 1
ATOM 544 C C . ILE A 1 70 ? 0.863 0.693 -12.176 1.00 96.88 70 ILE A C 1
ATOM 546 O O . ILE A 1 70 ? 1.365 0.600 -13.296 1.00 96.88 70 ILE A O 1
ATOM 550 N N . GLY A 1 71 ? 1.567 0.608 -11.047 1.00 94.44 71 GLY A N 1
ATOM 551 C CA . GLY A 1 71 ? 2.995 0.338 -11.002 1.00 94.44 71 GLY A CA 1
ATOM 552 C C . GLY A 1 71 ? 3.368 -0.960 -11.713 1.00 94.44 71 GLY A C 1
ATOM 553 O O . GLY A 1 71 ? 4.184 -0.934 -12.624 1.00 94.44 71 GLY A O 1
ATOM 554 N N . GLY A 1 72 ? 2.683 -2.066 -11.419 1.00 94.50 72 GLY A N 1
ATOM 555 C CA . GLY A 1 72 ? 2.887 -3.342 -12.106 1.00 94.50 72 GLY A CA 1
ATOM 556 C C . GLY A 1 72 ? 2.536 -3.310 -13.595 1.00 94.50 72 GLY A C 1
ATOM 557 O O . GLY A 1 72 ? 3.176 -3.998 -14.385 1.00 94.50 72 GLY A O 1
ATOM 558 N N . HIS A 1 73 ? 1.541 -2.519 -14.018 1.00 96.31 73 HIS A N 1
ATOM 559 C CA . HIS A 1 73 ? 1.197 -2.399 -15.440 1.00 96.31 73 HIS A CA 1
ATOM 560 C C . HIS A 1 73 ? 2.317 -1.744 -16.251 1.00 96.31 73 HIS A C 1
ATOM 562 O O . HIS A 1 73 ? 2.661 -2.231 -17.325 1.00 96.31 73 HIS A O 1
ATOM 568 N N . TYR A 1 74 ? 2.867 -0.634 -15.757 1.00 93.31 74 TYR A N 1
ATOM 569 C CA . TYR A 1 74 ? 3.872 0.138 -16.491 1.00 93.31 74 TYR A CA 1
ATOM 570 C C . TYR A 1 74 ? 5.311 -0.279 -16.177 1.00 93.31 74 TYR A C 1
ATOM 572 O O . TYR A 1 74 ? 6.176 -0.029 -17.007 1.00 93.31 74 TYR A O 1
ATOM 580 N N . THR A 1 75 ? 5.540 -0.935 -15.039 1.00 90.88 75 THR A N 1
ATOM 581 C CA . THR A 1 75 ? 6.743 -0.836 -14.196 1.00 90.88 75 THR A CA 1
ATOM 582 C C . THR A 1 75 ? 6.912 0.553 -13.584 1.00 90.88 75 THR A C 1
ATOM 584 O O . THR A 1 75 ? 6.601 1.580 -14.198 1.00 90.88 75 THR A O 1
ATOM 587 N N . TYR A 1 76 ? 7.390 0.600 -12.342 1.00 89.50 76 TYR A N 1
ATOM 588 C CA . TYR A 1 76 ? 7.441 1.820 -11.539 1.00 89.50 76 TYR A CA 1
ATOM 589 C C . TYR A 1 76 ? 8.215 2.961 -12.212 1.00 89.50 76 TYR A C 1
ATOM 591 O O . TYR A 1 76 ? 7.716 4.084 -12.297 1.00 89.50 76 TYR A O 1
ATOM 599 N N . ALA A 1 77 ? 9.361 2.650 -12.824 1.00 88.69 77 ALA A N 1
ATOM 600 C CA . ALA A 1 77 ? 10.186 3.608 -13.563 1.00 88.69 77 ALA A CA 1
ATOM 601 C C . ALA A 1 77 ? 9.480 4.257 -14.774 1.00 88.69 77 ALA A C 1
ATOM 603 O O . ALA A 1 77 ? 9.996 5.208 -15.362 1.00 88.69 77 ALA A O 1
ATOM 604 N N . ARG A 1 78 ? 8.314 3.745 -15.186 1.00 90.81 78 ARG A N 1
ATOM 605 C CA . ARG A 1 78 ? 7.599 4.165 -16.400 1.00 90.81 78 ARG A CA 1
ATOM 606 C C . ARG A 1 78 ? 6.216 4.733 -16.133 1.00 90.81 78 ARG A C 1
ATOM 608 O O . ARG A 1 78 ? 5.533 5.122 -17.082 1.00 90.81 78 ARG A O 1
ATOM 615 N N . VAL A 1 79 ? 5.782 4.809 -14.877 1.00 93.81 79 VAL A N 1
ATOM 616 C CA . VAL A 1 79 ? 4.456 5.346 -14.570 1.00 93.81 79 VAL A CA 1
ATOM 617 C C . VAL A 1 79 ? 4.403 6.841 -14.928 1.00 93.81 79 VAL A C 1
ATOM 619 O O . VAL A 1 79 ? 5.221 7.613 -14.417 1.00 93.81 79 VAL A O 1
ATOM 622 N N . PRO A 1 80 ? 3.421 7.293 -15.740 1.00 91.06 80 PRO A N 1
ATOM 623 C CA . PRO A 1 80 ? 3.327 8.686 -16.192 1.00 91.06 80 PRO A CA 1
ATOM 624 C C . PRO A 1 80 ? 3.323 9.728 -15.069 1.00 91.06 80 PRO A C 1
ATOM 626 O O . PRO A 1 80 ? 3.945 10.780 -15.197 1.00 91.06 80 PRO A O 1
ATOM 629 N N . LEU A 1 81 ? 2.663 9.421 -13.947 1.00 89.25 81 LEU A N 1
ATOM 630 C CA . LEU A 1 81 ? 2.607 10.314 -12.788 1.00 89.25 81 LEU A CA 1
ATOM 631 C C . LEU A 1 81 ? 4.004 10.631 -12.239 1.00 89.25 81 LEU A C 1
ATOM 633 O O . LEU A 1 81 ? 4.264 11.763 -11.836 1.00 89.25 81 LEU A O 1
ATOM 637 N N . GLY A 1 82 ? 4.900 9.647 -12.240 1.00 86.69 82 GLY A N 1
ATOM 638 C CA . GLY A 1 82 ? 6.257 9.837 -11.756 1.00 86.69 82 GLY A CA 1
ATOM 639 C C . GLY A 1 82 ? 7.073 10.775 -12.645 1.00 86.69 82 GLY A C 1
ATOM 640 O O . GLY A 1 82 ? 7.767 11.644 -12.124 1.00 86.69 82 GLY A O 1
ATOM 641 N N . PHE A 1 83 ? 6.890 10.719 -13.969 1.00 88.00 83 PHE A N 1
ATOM 642 C CA . PHE A 1 83 ? 7.495 11.687 -14.891 1.00 88.00 83 PHE A CA 1
ATOM 643 C C . PHE A 1 83 ? 6.959 13.111 -14.697 1.00 88.00 83 PHE A C 1
ATOM 645 O O . PHE A 1 83 ? 7.711 14.076 -14.820 1.00 88.00 83 PHE A O 1
ATOM 652 N N . TRP A 1 84 ? 5.675 13.272 -14.364 1.00 88.25 84 TRP A N 1
ATOM 653 C CA . TRP A 1 84 ? 5.118 14.598 -14.070 1.00 88.25 84 TRP A CA 1
ATOM 654 C C . TRP A 1 84 ? 5.765 15.208 -12.829 1.00 88.25 84 TRP A C 1
ATOM 656 O O . TRP A 1 84 ? 6.187 16.361 -12.863 1.00 88.25 84 TRP A O 1
ATOM 666 N N . VAL A 1 85 ? 5.889 14.429 -11.751 1.00 86.31 85 VAL A N 1
ATOM 667 C CA . VAL A 1 85 ? 6.565 14.869 -10.521 1.00 86.31 85 VAL A CA 1
ATOM 668 C C . VAL A 1 85 ? 8.044 15.145 -10.784 1.00 86.31 85 VAL A C 1
ATOM 670 O O . VAL A 1 85 ? 8.550 16.180 -10.352 1.00 86.31 85 VAL A O 1
ATOM 673 N N . GLN A 1 86 ? 8.708 14.273 -11.546 1.00 87.75 86 GLN A N 1
ATOM 674 C CA . GLN A 1 86 ? 10.092 14.459 -11.966 1.00 87.75 86 GLN A CA 1
ATOM 675 C C . GLN A 1 86 ? 10.285 15.804 -12.671 1.00 87.75 86 GLN A C 1
ATOM 677 O O . GLN A 1 86 ? 11.180 16.560 -12.304 1.00 87.75 86 GLN A O 1
ATOM 682 N N . HIS A 1 87 ? 9.429 16.134 -13.640 1.00 88.81 87 HIS A N 1
ATOM 683 C CA . HIS A 1 87 ? 9.527 17.384 -14.389 1.00 88.81 87 HIS A CA 1
ATOM 684 C C . HIS A 1 87 ? 9.205 18.613 -13.528 1.00 88.81 87 HIS A C 1
ATOM 686 O O . HIS A 1 87 ? 9.917 19.611 -13.592 1.00 88.81 87 HIS A O 1
ATOM 692 N N . LEU A 1 88 ? 8.167 18.536 -12.688 1.00 89.00 88 LEU A N 1
ATOM 693 C CA . LEU A 1 88 ? 7.753 19.639 -11.814 1.00 89.00 88 LEU A CA 1
ATOM 694 C C . LEU A 1 88 ? 8.807 19.997 -10.759 1.00 89.00 88 LEU A C 1
ATOM 696 O O . LEU A 1 88 ? 8.928 21.164 -10.394 1.00 89.00 88 LEU A O 1
ATOM 700 N N . LEU A 1 89 ? 9.541 19.002 -10.254 1.00 85.94 89 LEU A N 1
ATOM 701 C CA . LEU A 1 89 ? 10.530 19.174 -9.186 1.00 85.94 89 LEU A CA 1
ATOM 702 C C . LEU A 1 89 ? 11.984 19.134 -9.687 1.00 85.94 89 LEU A C 1
ATOM 704 O O . LEU A 1 89 ? 12.900 19.284 -8.882 1.00 85.94 89 LEU A O 1
ATOM 708 N N . GLY A 1 90 ? 12.206 18.938 -10.991 1.00 85.50 90 GLY A N 1
ATOM 709 C CA . GLY A 1 90 ? 13.542 18.836 -11.585 1.00 85.50 90 GLY A CA 1
ATOM 710 C C . GLY A 1 90 ? 14.344 17.628 -11.086 1.00 85.50 90 GLY A C 1
ATOM 711 O O . GLY A 1 90 ? 15.555 17.732 -10.901 1.00 85.50 90 GLY A O 1
ATOM 712 N N . LEU A 1 91 ? 13.680 16.500 -10.817 1.00 86.06 91 LEU A N 1
ATOM 713 C CA . LEU A 1 91 ? 14.328 15.303 -10.274 1.00 86.06 91 LEU A CA 1
ATOM 714 C C . LEU A 1 91 ? 15.136 14.574 -11.356 1.00 86.06 91 LEU A C 1
ATOM 716 O O . LEU A 1 91 ? 14.793 14.573 -12.540 1.00 86.06 91 LEU A O 1
ATOM 720 N N . ALA A 1 92 ? 16.205 13.902 -10.933 1.00 86.06 92 ALA A N 1
ATOM 721 C CA . ALA A 1 92 ? 17.078 13.159 -11.838 1.00 86.06 92 ALA A CA 1
ATOM 722 C C . ALA A 1 92 ? 16.399 11.920 -12.451 1.00 86.06 92 ALA A C 1
ATOM 724 O O . ALA A 1 92 ? 16.772 11.502 -13.545 1.00 86.06 92 ALA A O 1
ATOM 725 N N . ARG A 1 93 ? 15.397 11.350 -11.768 1.00 86.81 93 ARG A N 1
ATOM 726 C CA . ARG A 1 93 ? 14.713 10.115 -12.170 1.00 86.81 93 ARG A CA 1
ATOM 727 C C . ARG A 1 93 ? 13.214 10.139 -11.872 1.00 86.81 93 ARG A C 1
ATOM 729 O O . ARG A 1 93 ? 12.714 11.065 -11.229 1.00 86.81 93 ARG A O 1
ATOM 736 N N . ASN A 1 94 ? 12.514 9.107 -12.333 1.00 90.25 94 ASN A N 1
ATOM 737 C CA . ASN A 1 94 ? 11.116 8.877 -12.004 1.00 90.25 94 ASN A CA 1
ATOM 738 C C . ASN A 1 94 ? 11.012 8.288 -10.582 1.00 90.25 94 ASN A C 1
ATOM 740 O O . ASN A 1 94 ? 11.378 7.136 -10.361 1.00 90.25 94 ASN A O 1
ATOM 744 N N . ASP A 1 95 ? 10.490 9.076 -9.638 1.00 89.88 95 ASP A N 1
ATOM 745 C CA . ASP A 1 95 ? 10.351 8.716 -8.216 1.00 89.88 95 ASP A CA 1
ATOM 746 C C . ASP A 1 95 ? 8.955 8.143 -7.871 1.00 89.88 95 ASP A C 1
ATOM 748 O O . ASP A 1 95 ? 8.440 8.332 -6.764 1.00 89.88 95 ASP A O 1
ATOM 752 N N . TYR A 1 96 ? 8.294 7.457 -8.813 1.00 93.44 96 TYR A N 1
ATOM 753 C CA . TYR A 1 96 ? 7.018 6.787 -8.522 1.00 93.44 96 TYR A CA 1
ATOM 754 C C . TYR A 1 96 ? 7.150 5.743 -7.404 1.00 93.44 96 TYR A C 1
ATOM 756 O O . TYR A 1 96 ? 6.216 5.565 -6.623 1.00 93.44 96 TYR A O 1
ATOM 764 N N . ASP A 1 97 ? 8.320 5.121 -7.280 1.00 91.38 97 ASP A N 1
ATOM 765 C CA . ASP A 1 97 ? 8.599 4.129 -6.245 1.00 91.38 97 ASP A CA 1
ATOM 766 C C . ASP A 1 97 ? 8.515 4.683 -4.836 1.00 91.38 97 ASP A C 1
ATOM 768 O O . ASP A 1 97 ? 7.694 4.266 -4.019 1.00 91.38 97 ASP A O 1
ATOM 772 N N . ARG A 1 98 ? 9.201 5.798 -4.617 1.00 92.81 98 ARG A N 1
ATOM 773 C CA . ARG A 1 98 ? 9.146 6.539 -3.358 1.00 92.81 98 ARG A CA 1
ATOM 774 C C . ARG A 1 98 ? 7.721 6.969 -3.001 1.00 92.81 98 ARG A C 1
ATOM 776 O O . ARG A 1 98 ? 7.357 6.999 -1.822 1.00 92.81 98 ARG A O 1
ATOM 783 N N . LEU A 1 99 ? 6.878 7.277 -3.995 1.00 93.44 99 LEU A N 1
ATOM 784 C CA . LEU A 1 99 ? 5.448 7.512 -3.772 1.00 93.44 99 LEU A CA 1
ATOM 785 C C . LEU A 1 99 ? 4.731 6.224 -3.337 1.00 93.44 99 LEU A C 1
ATOM 787 O O . LEU A 1 99 ? 3.968 6.262 -2.367 1.00 93.44 99 LEU A O 1
ATOM 791 N N . GLY A 1 100 ? 4.977 5.104 -4.017 1.00 94.38 100 GLY A N 1
ATOM 792 C CA . GLY A 1 100 ? 4.505 3.774 -3.626 1.00 94.38 100 GLY A CA 1
ATOM 793 C C . GLY A 1 100 ? 4.857 3.452 -2.174 1.00 94.38 100 GLY A C 1
ATOM 794 O O . GLY A 1 100 ? 3.960 3.176 -1.371 1.00 94.38 100 GLY A O 1
ATOM 795 N N . HIS A 1 101 ? 6.123 3.635 -1.797 1.00 96.38 101 HIS A N 1
ATOM 796 C CA . HIS A 1 101 ? 6.625 3.431 -0.442 1.00 96.38 101 HIS A CA 1
ATOM 797 C C . HIS A 1 101 ? 6.025 4.401 0.577 1.00 96.38 101 HIS A C 1
ATOM 799 O O . HIS A 1 101 ? 5.636 3.993 1.673 1.00 96.38 101 HIS A O 1
ATOM 805 N N . PHE A 1 102 ? 5.834 5.676 0.230 1.00 97.06 102 PHE A N 1
ATOM 806 C CA . PHE A 1 102 ? 5.095 6.603 1.089 1.00 97.06 102 PHE A CA 1
ATOM 807 C C . PHE A 1 102 ? 3.669 6.101 1.370 1.00 97.06 102 PHE A C 1
ATOM 809 O O . PHE A 1 102 ? 3.218 6.115 2.523 1.00 97.06 102 PHE A O 1
ATOM 816 N N . VAL A 1 103 ? 2.950 5.619 0.348 1.00 97.06 103 VAL A N 1
ATOM 817 C CA . VAL A 1 103 ? 1.601 5.049 0.515 1.00 97.06 103 VAL A CA 1
ATOM 818 C C . VAL A 1 103 ? 1.655 3.741 1.320 1.00 97.06 103 VAL A C 1
ATOM 820 O O . VAL A 1 103 ? 0.808 3.551 2.199 1.00 97.06 103 VAL A O 1
ATOM 823 N N . GLN A 1 104 ? 2.676 2.902 1.113 1.00 96.19 104 GLN A N 1
ATOM 824 C CA . GLN A 1 104 ? 2.980 1.696 1.900 1.00 96.19 104 GLN A CA 1
ATOM 825 C C . GLN A 1 104 ? 3.285 2.008 3.373 1.00 96.19 104 GLN A C 1
ATOM 827 O O . GLN A 1 104 ? 3.004 1.211 4.263 1.00 96.19 104 GLN A O 1
ATOM 832 N N . GLY A 1 105 ? 3.799 3.191 3.686 1.00 97.25 105 GLY A N 1
ATOM 833 C CA . GLY A 1 105 ? 3.883 3.674 5.059 1.00 97.25 105 GLY A CA 1
ATOM 834 C C . GLY A 1 105 ? 2.534 4.147 5.597 1.00 97.25 105 GLY A C 1
ATOM 835 O O . GLY A 1 105 ? 2.096 3.784 6.691 1.00 97.25 105 GLY A O 1
ATOM 836 N N . PHE A 1 106 ? 1.864 5.000 4.826 1.00 97.81 106 PHE A N 1
ATOM 837 C CA . PHE A 1 106 ? 0.687 5.745 5.264 1.00 97.81 106 PHE A CA 1
ATOM 838 C C . PHE A 1 106 ? -0.551 4.859 5.464 1.00 97.81 106 PHE A C 1
ATOM 840 O O . PHE A 1 106 ? -1.242 4.972 6.481 1.00 97.81 106 PHE A O 1
ATOM 847 N N . VAL A 1 107 ? -0.856 3.988 4.500 1.00 97.69 107 VAL A N 1
ATOM 848 C CA . VAL A 1 107 ? -2.089 3.188 4.490 1.00 97.69 107 VAL A CA 1
ATOM 849 C C . VAL A 1 107 ? -2.008 2.020 5.482 1.00 97.69 107 VAL A C 1
ATOM 851 O O . VAL A 1 107 ? -2.889 1.924 6.348 1.00 97.69 107 VAL A O 1
ATOM 854 N N . PRO A 1 108 ? -0.952 1.185 5.478 1.00 97.25 108 PRO A N 1
ATOM 855 C CA . PRO A 1 108 ? -0.704 0.211 6.538 1.00 97.25 108 PRO A CA 1
ATOM 856 C C . PRO A 1 108 ? -0.688 0.806 7.947 1.00 97.25 108 PRO A C 1
ATOM 858 O O . PRO A 1 108 ? -1.235 0.181 8.855 1.00 97.25 108 PRO A O 1
ATOM 861 N N . ALA A 1 109 ? -0.197 2.034 8.160 1.00 97.75 109 ALA A N 1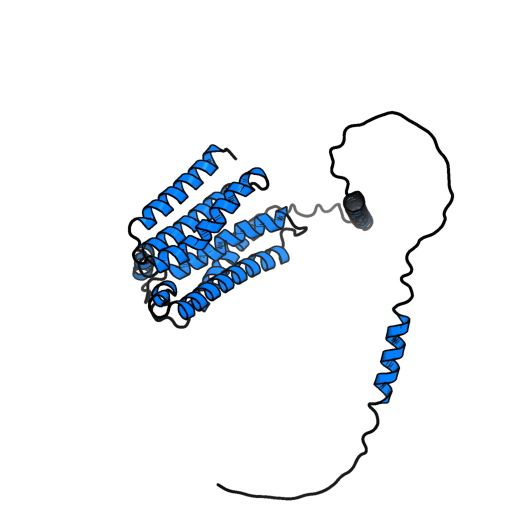
ATOM 862 C CA . ALA A 1 109 ? -0.266 2.665 9.481 1.00 97.75 109 ALA A CA 1
ATOM 863 C C . ALA A 1 109 ? -1.709 2.831 9.991 1.00 97.75 109 ALA A C 1
ATOM 865 O O . ALA A 1 109 ? -1.956 2.743 11.196 1.00 97.75 109 ALA A O 1
ATOM 866 N N . ILE A 1 110 ? -2.679 3.059 9.102 1.00 96.81 110 ILE A N 1
ATOM 867 C CA . ILE A 1 110 ? -4.106 3.131 9.454 1.00 96.81 110 ILE A CA 1
ATOM 868 C C . ILE A 1 110 ? -4.619 1.750 9.842 1.00 96.81 110 ILE A C 1
ATOM 870 O O . ILE A 1 110 ? -5.222 1.600 10.909 1.00 96.81 110 ILE A O 1
ATOM 874 N N . LEU A 1 111 ? -4.345 0.755 8.996 1.00 97.62 111 LEU A N 1
ATOM 875 C CA . LEU A 1 111 ? -4.768 -0.629 9.190 1.00 97.62 111 LEU A CA 1
ATOM 876 C C . LEU A 1 111 ? -4.206 -1.208 10.493 1.00 97.62 111 LEU A C 1
ATOM 878 O O . LEU A 1 111 ? -4.964 -1.666 11.346 1.00 97.62 111 LEU A O 1
ATOM 882 N N . ILE A 1 112 ? -2.888 -1.140 10.678 1.00 97.88 112 ILE A N 1
ATOM 883 C CA . ILE A 1 112 ? -2.186 -1.677 11.848 1.00 97.88 112 ILE A CA 1
ATOM 884 C C . ILE A 1 112 ? -2.688 -0.989 13.113 1.00 97.88 112 ILE A C 1
ATOM 886 O O . ILE A 1 112 ? -2.981 -1.652 14.107 1.00 97.88 112 ILE A O 1
ATOM 890 N N . ARG A 1 113 ? -2.859 0.337 13.085 1.00 97.25 113 ARG A N 1
ATOM 891 C CA . ARG A 1 113 ? -3.415 1.069 14.225 1.00 97.25 113 ARG A CA 1
ATOM 892 C C . ARG A 1 113 ? -4.835 0.614 14.556 1.00 97.25 113 ARG A C 1
ATOM 894 O O . ARG A 1 113 ? -5.154 0.464 15.735 1.00 97.25 113 ARG A O 1
ATOM 901 N N . GLU A 1 114 ? -5.689 0.439 13.550 1.00 96.62 114 GLU A N 1
ATOM 902 C CA . GLU A 1 114 ? -7.064 -0.029 13.733 1.00 96.62 114 GLU A CA 1
ATOM 903 C C . GLU A 1 114 ? -7.105 -1.439 14.328 1.00 96.62 114 GLU A C 1
ATOM 905 O O . GLU A 1 114 ? -7.860 -1.669 15.273 1.00 96.62 114 GLU A O 1
ATOM 910 N N . ILE A 1 115 ? -6.258 -2.347 13.835 1.00 97.44 115 ILE A N 1
ATOM 911 C CA . ILE A 1 115 ? -6.112 -3.702 14.372 1.00 97.44 115 ILE A CA 1
ATOM 912 C C . ILE A 1 115 ? -5.656 -3.630 15.829 1.00 97.44 115 ILE A C 1
ATOM 914 O O . ILE A 1 115 ? -6.385 -4.077 16.712 1.00 97.44 115 ILE A O 1
ATOM 918 N N . LEU A 1 116 ? -4.514 -2.993 16.108 1.00 97.12 116 LEU A N 1
ATOM 919 C CA . LEU A 1 116 ? -3.936 -2.932 17.453 1.00 97.12 116 LEU A CA 1
ATOM 920 C C . LEU A 1 116 ? -4.894 -2.317 18.478 1.00 97.12 116 LEU A C 1
ATOM 922 O O . LEU A 1 116 ? -4.997 -2.822 19.593 1.00 97.12 116 LEU A O 1
ATOM 926 N N . LEU A 1 117 ? -5.631 -1.263 18.124 1.00 96.75 117 LEU A N 1
ATOM 927 C CA . LEU A 1 117 ? -6.604 -0.653 19.037 1.00 96.75 117 LEU A CA 1
ATOM 928 C C . LEU A 1 117 ? -7.814 -1.545 19.340 1.00 96.75 117 LEU A C 1
ATOM 930 O O . LEU A 1 117 ? -8.481 -1.322 20.348 1.00 96.75 117 LEU A O 1
ATOM 934 N N . ARG A 1 118 ? -8.133 -2.506 18.470 1.00 96.56 118 ARG A N 1
ATOM 935 C CA . ARG A 1 118 ? -9.308 -3.377 18.614 1.00 96.56 118 ARG A CA 1
ATOM 936 C C . ARG A 1 118 ? -8.975 -4.762 19.151 1.00 96.56 118 ARG A C 1
ATOM 938 O O . ARG A 1 118 ? -9.860 -5.407 19.701 1.00 96.56 118 ARG A O 1
ATOM 945 N N . THR A 1 119 ? -7.737 -5.222 18.992 1.00 96.88 119 THR A N 1
ATOM 946 C CA . THR A 1 119 ? -7.323 -6.590 19.344 1.00 96.88 119 THR A CA 1
ATOM 947 C C . THR A 1 119 ? -6.301 -6.652 20.476 1.00 96.88 119 THR A C 1
ATOM 949 O O . THR A 1 119 ? -5.957 -7.744 20.918 1.00 96.88 119 THR A O 1
ATOM 952 N N . SER A 1 120 ? -5.825 -5.510 20.979 1.00 96.19 120 SER A N 1
ATOM 953 C CA . SER A 1 120 ? -4.813 -5.452 22.038 1.00 96.19 120 SER A CA 1
ATOM 954 C C . SER A 1 120 ? -5.230 -4.508 23.178 1.00 96.19 120 SER A C 1
ATOM 956 O O . SER A 1 120 ? -6.107 -3.662 22.997 1.00 96.19 120 SER A O 1
ATOM 958 N N . PRO A 1 121 ? -4.588 -4.586 24.360 1.00 95.62 121 PRO A N 1
ATOM 959 C CA . PRO A 1 121 ? -4.839 -3.654 25.461 1.00 95.62 121 PRO A CA 1
ATOM 960 C C . PRO A 1 121 ? -4.233 -2.254 25.233 1.00 95.62 121 PRO A C 1
ATOM 962 O O . PRO A 1 121 ? -4.310 -1.401 26.126 1.00 95.62 121 PRO A O 1
ATOM 965 N N . LEU A 1 122 ? -3.602 -2.005 24.076 1.00 94.69 122 LEU A N 1
ATOM 966 C CA . LEU A 1 122 ? -2.977 -0.725 23.761 1.00 94.69 122 LEU A CA 1
ATOM 967 C C . LEU A 1 122 ? -4.007 0.401 23.736 1.00 94.69 122 LEU A C 1
ATOM 969 O O . LEU A 1 122 ? -5.114 0.284 23.216 1.00 94.69 122 LEU A O 1
ATOM 973 N N . ARG A 1 123 ? -3.598 1.549 24.270 1.00 92.50 123 ARG A N 1
ATOM 974 C CA . ARG A 1 123 ? -4.380 2.785 24.226 1.00 92.50 123 ARG A CA 1
ATOM 975 C C . ARG A 1 123 ? -3.726 3.798 23.296 1.00 92.50 123 ARG A C 1
ATOM 977 O O . ARG A 1 123 ? -2.510 3.739 23.096 1.00 92.50 123 ARG A O 1
ATOM 984 N N . PRO A 1 124 ? -4.493 4.776 22.782 1.00 93.00 124 PRO A N 1
ATOM 985 C CA . PRO A 1 124 ? -3.917 5.924 22.099 1.00 93.00 124 PRO A CA 1
ATOM 986 C C . PRO A 1 124 ? -2.822 6.575 22.957 1.00 93.00 124 PRO A C 1
ATOM 988 O O . PRO A 1 124 ? -3.067 6.975 24.094 1.00 93.00 124 PRO A O 1
ATOM 991 N N . GLY A 1 125 ? -1.605 6.653 22.421 1.00 91.94 125 GLY A N 1
ATOM 992 C CA . GLY A 1 125 ? -0.444 7.166 23.142 1.00 91.94 125 GLY A CA 1
ATOM 993 C C . GLY A 1 125 ? 0.867 6.896 22.410 1.00 91.94 125 GLY A C 1
ATOM 994 O O . GLY A 1 125 ? 0.871 6.398 21.284 1.00 91.94 125 GLY A O 1
ATOM 995 N N . ARG A 1 126 ? 1.984 7.217 23.074 1.00 94.00 126 ARG A N 1
ATOM 996 C CA . ARG A 1 126 ? 3.345 7.127 22.512 1.00 94.00 126 ARG A CA 1
ATOM 997 C C . ARG A 1 126 ? 3.724 5.701 22.107 1.00 94.00 126 ARG A C 1
ATOM 999 O O . ARG A 1 126 ? 4.314 5.512 21.057 1.00 94.00 126 ARG A O 1
ATOM 1006 N N . TRP A 1 127 ? 3.328 4.699 22.890 1.00 95.25 127 TRP A N 1
ATOM 1007 C CA . TRP A 1 127 ? 3.629 3.299 22.575 1.00 95.25 127 TRP A CA 1
ATOM 1008 C C . TRP A 1 127 ? 2.892 2.794 21.339 1.00 95.25 127 TRP A C 1
ATOM 1010 O O . TRP A 1 127 ? 3.509 2.191 20.473 1.00 95.25 127 TRP A O 1
ATOM 1020 N N . LEU A 1 128 ? 1.602 3.114 21.197 1.00 96.00 128 LEU A N 1
ATOM 1021 C CA . LEU A 1 128 ? 0.878 2.815 19.961 1.00 96.00 128 LEU A CA 1
ATOM 1022 C C . LEU A 1 128 ? 1.488 3.557 18.764 1.00 96.00 128 LEU A C 1
ATOM 1024 O O . LEU A 1 128 ? 1.518 3.009 17.668 1.00 96.00 128 LEU A O 1
ATOM 1028 N N . PHE A 1 129 ? 1.967 4.792 18.967 1.00 96.00 129 PHE A N 1
ATOM 1029 C CA . PHE A 1 129 ? 2.674 5.534 17.925 1.00 96.00 129 PHE A CA 1
ATOM 1030 C C . PHE A 1 129 ? 3.898 4.756 17.435 1.00 96.00 129 PHE A C 1
ATOM 1032 O O . PHE A 1 129 ? 3.973 4.432 16.255 1.00 96.00 129 PHE A O 1
ATOM 1039 N N . VAL A 1 130 ? 4.799 4.413 18.361 1.00 96.75 130 VAL A N 1
ATOM 1040 C CA . VAL A 1 130 ? 6.053 3.708 18.069 1.00 96.75 130 VAL A CA 1
ATOM 1041 C C . VAL A 1 130 ? 5.787 2.351 17.431 1.00 96.75 130 VAL A C 1
ATOM 1043 O O . VAL A 1 130 ? 6.376 2.062 16.400 1.00 96.75 130 VAL A O 1
ATOM 1046 N N . LEU A 1 131 ? 4.881 1.544 17.992 1.00 97.69 131 LEU A N 1
ATOM 1047 C CA . LEU A 1 131 ? 4.611 0.196 17.488 1.00 97.69 131 LEU A CA 1
ATOM 1048 C C . LEU A 1 131 ? 4.054 0.211 16.067 1.00 97.69 131 LEU A C 1
ATOM 1050 O O . LEU A 1 131 ? 4.535 -0.531 15.226 1.00 97.69 131 LEU A O 1
ATOM 1054 N N . VAL A 1 132 ? 3.087 1.083 15.773 1.00 97.94 132 VAL A N 1
ATOM 1055 C CA . VAL A 1 132 ? 2.535 1.191 14.415 1.00 97.94 132 VAL A CA 1
ATOM 1056 C C . VAL A 1 132 ? 3.611 1.643 13.428 1.00 97.94 132 VAL A C 1
ATOM 1058 O O . VAL A 1 132 ? 3.741 1.039 12.369 1.00 97.94 132 VAL A O 1
ATOM 1061 N N . THR A 1 133 ? 4.389 2.677 13.766 1.00 97.88 133 THR A N 1
ATOM 1062 C CA . THR A 1 133 ? 5.450 3.184 12.884 1.00 97.88 133 THR A CA 1
ATOM 1063 C C . THR A 1 133 ? 6.537 2.132 12.657 1.00 97.88 133 THR A C 1
ATOM 1065 O O . THR A 1 133 ? 6.925 1.898 11.517 1.00 97.88 133 THR A O 1
ATOM 1068 N N . ALA A 1 134 ? 6.974 1.446 13.717 1.00 97.94 134 ALA A N 1
ATOM 1069 C CA . ALA A 1 134 ? 7.953 0.367 13.632 1.00 97.94 134 ALA A CA 1
ATOM 1070 C C . ALA A 1 134 ? 7.432 -0.813 12.802 1.00 97.94 134 ALA A C 1
ATOM 1072 O O . ALA A 1 134 ? 8.171 -1.342 11.983 1.00 97.94 134 ALA A O 1
ATOM 1073 N N . SER A 1 135 ? 6.158 -1.194 12.953 1.00 98.00 135 SER A N 1
ATOM 1074 C CA . SER A 1 135 ? 5.550 -2.232 12.118 1.00 98.00 135 SER A CA 1
ATOM 1075 C C . SER A 1 135 ? 5.514 -1.837 10.642 1.00 98.00 135 SER A C 1
ATOM 1077 O O . SER A 1 135 ? 5.809 -2.677 9.806 1.00 98.00 135 SER A O 1
ATOM 1079 N N . CYS A 1 136 ? 5.201 -0.580 10.305 1.00 97.75 136 CYS A N 1
ATOM 1080 C CA . CYS A 1 136 ? 5.226 -0.122 8.908 1.00 97.75 136 CYS A CA 1
ATOM 1081 C C . CYS A 1 136 ? 6.639 -0.182 8.321 1.00 97.75 136 CYS A C 1
ATOM 1083 O O . CYS A 1 136 ? 6.815 -0.669 7.210 1.00 97.75 136 CYS A O 1
ATOM 1085 N N . LEU A 1 137 ? 7.645 0.256 9.085 1.00 96.75 137 LEU A N 1
ATOM 1086 C CA . LEU A 1 137 ? 9.040 0.168 8.656 1.00 96.75 137 LEU A CA 1
ATOM 1087 C C . LEU A 1 137 ? 9.492 -1.290 8.494 1.00 96.75 137 LEU A C 1
ATOM 1089 O O . LEU A 1 137 ? 10.163 -1.608 7.523 1.00 96.75 137 LEU A O 1
ATOM 1093 N N . ALA A 1 138 ? 9.082 -2.184 9.399 1.00 96.88 138 ALA A N 1
ATOM 1094 C CA . ALA A 1 138 ? 9.366 -3.612 9.287 1.00 96.88 138 ALA A CA 1
ATOM 1095 C C . ALA A 1 138 ? 8.715 -4.233 8.041 1.00 96.88 138 ALA A C 1
ATOM 1097 O O . ALA A 1 138 ? 9.369 -4.999 7.345 1.00 96.88 138 ALA A O 1
ATOM 1098 N N . PHE A 1 139 ? 7.464 -3.873 7.725 1.00 93.81 139 PHE A N 1
ATOM 1099 C CA . PHE A 1 139 ? 6.823 -4.295 6.477 1.00 93.81 139 PHE A CA 1
ATOM 1100 C C . PHE A 1 139 ? 7.576 -3.783 5.249 1.00 93.81 139 PHE A C 1
ATOM 1102 O O . PHE A 1 139 ? 7.781 -4.562 4.325 1.00 93.81 139 PHE A O 1
ATOM 1109 N N . SER A 1 140 ? 8.030 -2.525 5.267 1.00 94.25 140 SER A N 1
ATOM 1110 C CA . SER A 1 140 ? 8.847 -1.980 4.180 1.00 94.25 140 SER A CA 1
ATOM 1111 C C . SER A 1 140 ? 10.145 -2.760 4.023 1.00 94.25 140 SER A C 1
ATOM 1113 O O . SER A 1 140 ? 10.418 -3.238 2.939 1.00 94.25 140 SER A O 1
ATOM 1115 N N . ALA A 1 141 ? 10.889 -2.986 5.107 1.00 94.69 141 ALA A N 1
ATOM 1116 C CA . ALA A 1 141 ? 12.126 -3.763 5.059 1.00 94.69 141 ALA A CA 1
ATOM 1117 C C . ALA A 1 141 ? 11.905 -5.198 4.546 1.00 94.69 141 ALA A C 1
ATOM 1119 O O . ALA A 1 141 ? 12.731 -5.725 3.811 1.00 94.69 141 ALA A O 1
ATOM 1120 N N . CYS A 1 142 ? 10.787 -5.839 4.906 1.00 92.88 142 CYS A N 1
ATOM 1121 C CA . CYS A 1 142 ? 10.437 -7.142 4.345 1.00 92.88 142 CYS A CA 1
ATOM 1122 C C . CYS A 1 142 ? 10.193 -7.077 2.834 1.00 92.88 142 CYS A C 1
ATOM 1124 O O . CYS A 1 142 ? 10.603 -8.004 2.145 1.00 92.88 142 CYS A O 1
ATOM 1126 N N . TYR A 1 143 ? 9.535 -6.024 2.337 1.00 88.88 143 TYR A N 1
ATOM 1127 C CA . TYR A 1 143 ? 9.320 -5.823 0.903 1.00 88.88 143 TYR A CA 1
ATOM 1128 C C . TYR A 1 143 ? 10.658 -5.698 0.163 1.00 88.88 143 TYR A C 1
ATOM 1130 O O . TYR A 1 143 ? 10.922 -6.517 -0.707 1.00 88.88 143 TYR A O 1
ATOM 1138 N N . GLU A 1 144 ? 11.558 -4.830 0.630 1.00 90.94 144 GLU A N 1
ATOM 1139 C CA . GLU A 1 144 ? 12.919 -4.672 0.077 1.00 90.94 144 GLU A CA 1
ATOM 1140 C C . GLU A 1 144 ? 13.704 -5.991 0.043 1.00 90.94 144 GLU A C 1
ATOM 1142 O O . GLU A 1 144 ? 14.434 -6.287 -0.901 1.00 90.94 144 GLU A O 1
ATOM 1147 N N . PHE A 1 145 ? 13.558 -6.834 1.074 1.00 89.94 145 PHE A N 1
ATOM 1148 C CA . PHE A 1 145 ? 14.184 -8.156 1.063 1.00 89.94 145 PHE A CA 1
ATOM 1149 C C . PHE A 1 145 ? 13.603 -9.066 -0.019 1.00 89.94 145 PHE A C 1
ATOM 1151 O O . PHE A 1 145 ? 14.358 -9.832 -0.617 1.00 89.94 145 PHE A O 1
ATOM 1158 N N . PHE A 1 146 ? 12.298 -8.992 -0.296 1.00 86.38 146 PHE A N 1
ATOM 1159 C CA . PHE A 1 146 ? 11.708 -9.723 -1.417 1.00 86.38 146 PHE A CA 1
ATOM 1160 C C . PHE A 1 146 ? 12.244 -9.226 -2.758 1.00 86.38 146 PHE A C 1
ATOM 1162 O O . PHE A 1 146 ? 12.558 -10.059 -3.607 1.00 86.38 146 PHE A O 1
ATOM 1169 N N . GLU A 1 147 ? 12.413 -7.917 -2.933 1.00 84.62 147 GLU A N 1
ATOM 1170 C CA . GLU A 1 147 ? 13.001 -7.345 -4.149 1.00 84.62 147 GLU A CA 1
ATOM 1171 C C . GLU A 1 147 ? 14.437 -7.813 -4.339 1.00 84.62 147 GLU A C 1
ATOM 1173 O O . GLU A 1 147 ? 14.762 -8.420 -5.363 1.00 84.62 147 GLU A O 1
ATOM 1178 N N . TRP A 1 148 ? 15.263 -7.675 -3.304 1.00 84.81 148 TRP A N 1
ATOM 1179 C CA . TRP A 1 148 ? 16.639 -8.153 -3.318 1.00 84.81 148 TRP A CA 1
ATOM 1180 C C . TRP A 1 148 ? 16.739 -9.656 -3.620 1.00 84.81 148 TRP A C 1
ATOM 1182 O O . TRP A 1 148 ? 17.521 -10.068 -4.480 1.00 84.81 148 TRP A O 1
ATOM 1192 N N . TRP A 1 149 ? 15.930 -10.497 -2.967 1.00 85.56 149 TRP A N 1
ATOM 1193 C CA . TRP A 1 149 ? 15.924 -11.937 -3.241 1.00 85.56 149 TRP A CA 1
ATOM 1194 C C . TRP A 1 149 ? 15.434 -12.271 -4.648 1.00 85.56 149 TRP A C 1
ATOM 1196 O O . TRP A 1 149 ? 15.978 -13.182 -5.274 1.00 85.56 149 TRP A O 1
ATOM 1206 N N . SER A 1 150 ? 14.440 -11.547 -5.161 1.00 81.19 150 SER A N 1
ATOM 1207 C CA . SER A 1 150 ? 13.947 -11.751 -6.523 1.00 81.19 150 SER A CA 1
ATOM 1208 C C . SER A 1 150 ? 15.015 -11.416 -7.567 1.00 81.19 150 SER A C 1
ATOM 1210 O O . SER A 1 150 ? 15.169 -12.159 -8.535 1.00 81.19 150 SER A O 1
ATOM 1212 N N . ALA A 1 151 ? 15.825 -10.385 -7.321 1.00 81.12 151 ALA A N 1
ATOM 1213 C CA . ALA A 1 151 ? 16.950 -10.000 -8.166 1.00 81.12 151 ALA A CA 1
ATOM 1214 C C . ALA A 1 151 ? 18.039 -11.069 -8.197 1.00 81.12 151 ALA A C 1
ATOM 1216 O O . ALA A 1 151 ? 18.487 -11.489 -9.265 1.00 81.12 151 ALA A O 1
ATOM 1217 N N . LEU A 1 152 ? 18.403 -11.582 -7.017 1.00 82.50 152 LEU A N 1
ATOM 1218 C CA . LEU A 1 152 ? 19.358 -12.681 -6.896 1.00 82.50 152 LEU A CA 1
ATOM 1219 C C . LEU A 1 152 ? 18.877 -13.952 -7.609 1.00 82.50 152 LEU A C 1
ATOM 1221 O O . LEU A 1 152 ? 19.693 -14.681 -8.168 1.00 82.50 152 LEU A O 1
ATOM 1225 N N . ALA A 1 153 ? 17.570 -14.226 -7.591 1.00 79.94 153 ALA A N 1
ATOM 1226 C CA . ALA A 1 153 ? 16.988 -15.407 -8.222 1.00 79.94 153 ALA A CA 1
ATOM 1227 C C . ALA A 1 153 ? 16.767 -15.252 -9.740 1.00 79.94 153 ALA A 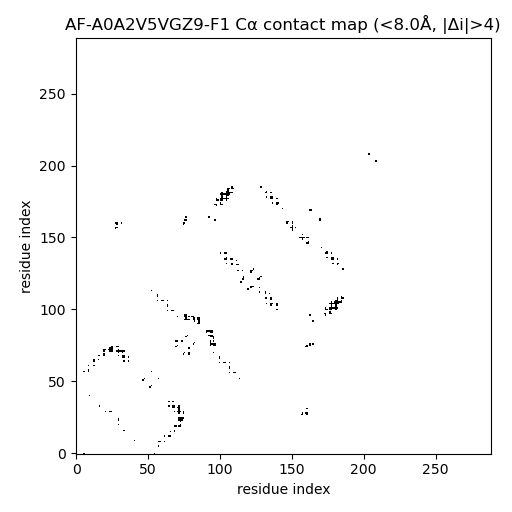C 1
ATOM 1229 O O . ALA A 1 153 ? 16.853 -16.240 -10.469 1.00 79.94 153 ALA A O 1
ATOM 1230 N N . GLY A 1 154 ? 16.452 -14.043 -10.215 1.00 70.12 154 GLY A N 1
ATOM 1231 C CA . GLY A 1 154 ? 16.036 -13.768 -11.596 1.00 70.12 154 GLY A CA 1
ATOM 1232 C C . GLY A 1 154 ? 17.127 -13.234 -12.532 1.00 70.12 154 GLY A C 1
ATOM 1233 O O . GLY A 1 154 ? 16.904 -13.184 -13.744 1.00 70.12 154 GLY A O 1
ATOM 1234 N N . GLY A 1 155 ? 18.295 -12.837 -12.015 1.00 68.31 155 GLY A N 1
ATOM 1235 C CA . GLY A 1 155 ? 19.342 -12.187 -12.815 1.00 68.31 155 GLY A CA 1
ATOM 1236 C C . GLY A 1 155 ? 18.843 -10.892 -13.479 1.00 68.31 155 GLY A C 1
ATOM 1237 O O . GLY A 1 155 ? 17.974 -10.214 -12.937 1.00 68.31 155 GLY A O 1
ATOM 1238 N N . HIS A 1 156 ? 19.322 -10.576 -14.691 1.00 57.09 156 HIS A N 1
ATOM 1239 C CA . HIS A 1 156 ? 18.974 -9.333 -15.408 1.00 57.09 156 HIS A CA 1
ATOM 1240 C C . HIS A 1 156 ? 17.473 -9.104 -15.658 1.00 57.09 156 HIS A C 1
ATOM 1242 O O . HIS A 1 156 ? 17.052 -7.969 -15.866 1.00 57.09 156 HIS A O 1
ATOM 1248 N N . ALA A 1 157 ? 16.649 -10.156 -15.650 1.00 55.44 157 ALA A N 1
ATOM 1249 C CA . ALA A 1 157 ? 15.204 -10.024 -15.835 1.00 55.44 157 ALA A CA 1
ATOM 1250 C C . ALA A 1 157 ? 14.488 -9.451 -14.595 1.00 55.44 157 ALA A C 1
ATOM 1252 O O . ALA A 1 157 ? 13.388 -8.922 -14.724 1.00 55.44 157 ALA A O 1
ATOM 1253 N N . ALA A 1 158 ? 15.102 -9.533 -13.409 1.00 58.53 158 ALA A N 1
ATOM 1254 C CA . ALA A 1 158 ? 14.547 -9.017 -12.158 1.00 58.53 158 ALA A CA 1
ATOM 1255 C C . ALA A 1 158 ? 15.087 -7.622 -11.776 1.00 58.53 158 ALA A C 1
ATOM 1257 O O . ALA A 1 158 ? 14.511 -6.970 -10.908 1.00 58.53 158 ALA A O 1
ATOM 1258 N N . ASP A 1 159 ? 16.106 -7.106 -12.476 1.00 61.62 159 ASP A N 1
ATOM 1259 C CA . ASP A 1 159 ? 16.626 -5.739 -12.274 1.00 61.62 159 ASP A CA 1
ATOM 1260 C C . ASP A 1 159 ? 15.545 -4.667 -12.516 1.00 61.62 159 ASP A C 1
ATOM 1262 O O . ASP A 1 159 ? 15.552 -3.609 -11.892 1.00 61.62 159 ASP A O 1
ATOM 1266 N N . ALA A 1 160 ? 14.588 -4.944 -13.409 1.00 60.69 160 ALA A N 1
ATOM 1267 C CA . ALA A 1 160 ? 13.478 -4.039 -13.704 1.00 60.69 160 ALA A CA 1
ATOM 1268 C C . ALA A 1 160 ? 12.460 -3.929 -12.558 1.00 60.69 160 ALA A C 1
ATOM 1270 O O . ALA A 1 160 ? 11.788 -2.904 -12.453 1.00 60.69 160 ALA A O 1
ATOM 1271 N N . PHE A 1 161 ? 12.345 -4.966 -11.721 1.00 58.06 161 PHE A N 1
ATOM 1272 C CA . PHE A 1 161 ? 11.549 -4.912 -10.495 1.00 58.06 161 PHE A CA 1
ATOM 1273 C C . PHE A 1 161 ? 12.267 -4.112 -9.407 1.00 58.06 161 PHE A C 1
ATOM 1275 O O . PHE A 1 161 ? 11.603 -3.393 -8.686 1.00 58.06 161 PHE A O 1
ATOM 1282 N N . LEU A 1 162 ? 13.606 -4.136 -9.369 1.00 72.38 162 LEU A N 1
ATOM 1283 C CA . LEU A 1 162 ? 14.380 -3.376 -8.382 1.00 72.38 162 LEU A CA 1
ATOM 1284 C C . LEU A 1 162 ? 14.210 -1.857 -8.463 1.00 72.38 162 LEU A C 1
ATOM 1286 O O . LEU A 1 162 ? 14.692 -1.181 -7.574 1.00 72.38 162 LEU A O 1
ATOM 1290 N N . GLY A 1 163 ? 13.683 -1.302 -9.561 1.00 67.12 163 GLY A N 1
ATOM 1291 C CA . GLY A 1 163 ? 13.313 0.121 -9.628 1.00 67.12 163 GLY A CA 1
ATOM 1292 C C . GLY A 1 163 ? 14.451 1.160 -9.583 1.00 67.12 163 GLY A C 1
ATOM 1293 O O . GLY A 1 163 ? 14.211 2.317 -9.951 1.00 67.12 163 GLY A O 1
ATOM 1294 N N . THR A 1 164 ? 15.688 0.753 -9.262 1.00 76.94 164 THR A N 1
ATOM 1295 C CA . THR A 1 164 ? 16.799 1.641 -8.855 1.00 76.94 164 THR A CA 1
ATOM 1296 C C . THR A 1 164 ? 17.125 2.771 -9.804 1.00 76.94 164 THR A C 1
ATOM 1298 O O . THR A 1 164 ? 17.545 3.841 -9.370 1.00 76.94 164 THR A O 1
ATOM 1301 N N . GLN A 1 165 ? 16.982 2.564 -11.116 1.00 79.38 165 GLN A N 1
ATOM 1302 C CA . GLN A 1 165 ? 17.386 3.546 -12.131 1.00 79.38 165 GLN A CA 1
ATOM 1303 C C . GLN A 1 165 ? 18.845 4.032 -11.930 1.00 79.38 165 GLN A C 1
ATOM 1305 O O . GLN A 1 165 ? 19.183 5.165 -12.272 1.00 79.38 165 GLN A O 1
ATOM 1310 N N . GLY A 1 166 ? 19.712 3.177 -11.367 1.00 81.38 166 GLY A N 1
ATOM 1311 C CA . GLY A 1 166 ? 21.108 3.497 -11.043 1.00 81.38 166 GLY A CA 1
ATOM 1312 C C . GLY A 1 166 ? 21.339 4.166 -9.679 1.00 81.38 166 GLY A C 1
ATOM 1313 O O . GLY A 1 166 ? 22.475 4.526 -9.372 1.00 81.38 166 GLY A O 1
ATOM 1314 N N . ASP A 1 167 ? 20.303 4.333 -8.854 1.00 83.19 167 ASP A N 1
ATOM 1315 C CA . ASP A 1 167 ? 20.405 4.848 -7.486 1.00 83.19 167 ASP A CA 1
ATOM 1316 C C . ASP A 1 167 ? 20.839 3.738 -6.515 1.00 83.19 167 ASP A C 1
ATOM 1318 O O . ASP A 1 167 ? 20.089 2.814 -6.216 1.00 83.19 167 ASP A O 1
ATOM 1322 N N . VAL A 1 168 ? 22.065 3.827 -5.994 1.00 87.06 168 VAL A N 1
ATOM 1323 C CA . VAL A 1 168 ? 22.608 2.855 -5.022 1.00 87.06 168 VAL A CA 1
ATOM 1324 C C . VAL A 1 168 ? 21.906 2.954 -3.659 1.00 87.06 168 VAL A C 1
ATOM 1326 O O . VAL A 1 168 ? 21.995 2.029 -2.854 1.00 87.06 168 VAL A O 1
ATOM 1329 N N . TRP A 1 169 ? 21.215 4.067 -3.393 1.00 87.62 169 TRP A N 1
ATOM 1330 C CA . TRP A 1 169 ? 20.527 4.326 -2.128 1.00 87.62 169 TRP A CA 1
ATOM 1331 C C . TRP A 1 169 ? 19.011 4.111 -2.197 1.00 87.62 169 TRP A C 1
ATOM 1333 O O . TRP A 1 169 ? 18.309 4.547 -1.282 1.00 87.62 169 TRP A O 1
ATOM 1343 N N . ASP A 1 170 ? 18.506 3.493 -3.269 1.00 88.12 170 ASP A N 1
ATOM 1344 C CA . ASP A 1 170 ? 17.071 3.345 -3.549 1.00 88.12 170 ASP A CA 1
ATOM 1345 C C . ASP A 1 170 ? 16.319 2.745 -2.356 1.00 88.12 170 ASP A C 1
ATOM 1347 O O . ASP A 1 170 ? 15.605 3.464 -1.659 1.00 88.12 170 ASP A O 1
ATOM 1351 N N . THR A 1 171 ? 16.681 1.521 -1.969 1.00 90.12 171 THR A N 1
ATOM 1352 C CA . THR A 1 171 ? 16.140 0.811 -0.803 1.00 90.12 171 THR A CA 1
ATOM 1353 C C . THR A 1 171 ? 16.124 1.644 0.485 1.00 90.12 171 THR A C 1
ATOM 1355 O O . THR A 1 171 ? 15.188 1.578 1.289 1.00 90.12 171 THR A O 1
ATOM 1358 N N . GLN A 1 172 ? 17.158 2.454 0.748 1.00 94.06 172 GLN A N 1
ATOM 1359 C CA . GLN A 1 172 ? 17.172 3.316 1.935 1.00 94.06 172 GLN A CA 1
ATOM 1360 C C . GLN A 1 172 ? 16.172 4.470 1.807 1.00 94.06 172 GLN A C 1
ATOM 1362 O O . GLN A 1 172 ? 15.499 4.800 2.789 1.00 94.06 172 GLN A O 1
ATOM 1367 N N . TRP A 1 173 ? 16.065 5.078 0.625 1.00 93.38 173 TRP A N 1
ATOM 1368 C CA . TRP A 1 173 ? 15.072 6.109 0.334 1.00 93.38 173 TRP A CA 1
ATOM 1369 C C . TRP A 1 173 ? 13.646 5.573 0.367 1.00 93.38 173 TRP A C 1
ATOM 1371 O O . TRP A 1 173 ? 12.753 6.278 0.841 1.00 93.38 173 TRP A O 1
ATOM 1381 N N . ASP A 1 174 ? 13.438 4.333 -0.041 1.00 93.31 174 ASP A N 1
ATOM 1382 C CA . ASP A 1 174 ? 12.139 3.675 -0.052 1.00 93.31 174 ASP A CA 1
ATOM 1383 C C . ASP A 1 174 ? 11.670 3.358 1.367 1.00 93.31 174 ASP A C 1
ATOM 1385 O O . ASP A 1 174 ? 10.602 3.810 1.804 1.00 93.31 174 ASP A O 1
ATOM 1389 N N . MET A 1 175 ? 12.530 2.747 2.186 1.00 96.44 175 MET A N 1
ATOM 1390 C CA . MET A 1 175 ? 12.263 2.591 3.620 1.00 96.44 175 MET A CA 1
ATOM 1391 C C . MET A 1 175 ? 12.045 3.936 4.332 1.00 96.44 175 MET A C 1
ATOM 1393 O O . MET A 1 175 ? 11.174 4.051 5.205 1.00 96.44 175 MET A O 1
ATOM 1397 N N . PHE A 1 176 ? 12.808 4.974 3.979 1.00 96.38 176 PHE A N 1
ATOM 1398 C CA . PHE A 1 176 ? 12.642 6.310 4.554 1.00 96.38 176 PHE A CA 1
ATOM 1399 C C . PHE A 1 176 ? 11.315 6.959 4.134 1.00 96.38 176 PHE A C 1
ATOM 1401 O O . PHE A 1 176 ? 10.615 7.540 4.970 1.00 96.38 176 PHE A O 1
ATOM 1408 N N . SER A 1 177 ? 10.915 6.803 2.874 1.00 96.44 177 SER A N 1
ATOM 1409 C CA . SER A 1 177 ? 9.631 7.278 2.351 1.00 96.44 177 SER A CA 1
ATOM 1410 C C . SER A 1 177 ? 8.463 6.590 3.060 1.00 96.44 177 SER A C 1
ATOM 1412 O O . SER A 1 177 ? 7.528 7.262 3.514 1.00 96.44 177 SER A O 1
ATOM 1414 N N . ALA A 1 178 ? 8.559 5.276 3.285 1.00 97.38 178 ALA A N 1
ATOM 1415 C CA . ALA A 1 178 ? 7.600 4.527 4.094 1.00 97.38 178 ALA A CA 1
ATOM 1416 C C . ALA A 1 178 ? 7.553 5.011 5.552 1.00 97.38 178 ALA A C 1
ATOM 1418 O O . ALA A 1 178 ? 6.471 5.187 6.128 1.00 97.38 178 ALA A O 1
ATOM 1419 N N . LEU A 1 179 ? 8.703 5.314 6.159 1.00 97.75 179 LEU A N 1
ATOM 1420 C CA . LEU A 1 179 ? 8.755 5.888 7.503 1.00 97.75 179 LEU A CA 1
ATOM 1421 C C . LEU A 1 179 ? 8.026 7.243 7.574 1.00 97.75 179 LEU A C 1
ATOM 1423 O O . LEU A 1 179 ? 7.216 7.459 8.485 1.00 97.75 179 LEU A O 1
ATOM 1427 N N . ILE A 1 180 ? 8.261 8.138 6.607 1.00 98.06 180 ILE A N 1
ATOM 1428 C CA . ILE A 1 180 ? 7.576 9.437 6.518 1.00 98.06 180 ILE A CA 1
ATOM 1429 C C . ILE A 1 180 ? 6.065 9.238 6.365 1.00 98.06 180 ILE A C 1
ATOM 1431 O O . ILE A 1 180 ? 5.288 9.881 7.080 1.00 98.06 180 ILE A O 1
ATOM 1435 N N . GLY A 1 181 ? 5.631 8.336 5.482 1.00 97.50 181 GLY A N 1
ATOM 1436 C CA . GLY A 1 181 ? 4.217 8.003 5.292 1.00 97.50 181 GLY A CA 1
ATOM 1437 C C . GLY A 1 181 ? 3.539 7.572 6.593 1.00 97.50 181 GLY A C 1
ATOM 1438 O O . GLY A 1 181 ? 2.501 8.126 6.983 1.00 97.50 181 GLY A O 1
ATOM 1439 N N . ALA A 1 182 ? 4.171 6.655 7.330 1.00 97.44 182 ALA A N 1
ATOM 1440 C CA . ALA A 1 182 ? 3.662 6.166 8.608 1.00 97.44 182 ALA A CA 1
ATOM 1441 C C . ALA A 1 182 ? 3.561 7.285 9.662 1.00 97.44 182 ALA A C 1
ATOM 1443 O O . ALA A 1 182 ? 2.521 7.442 10.313 1.00 97.44 182 ALA A O 1
ATOM 1444 N N . ILE A 1 183 ? 4.604 8.110 9.808 1.00 96.81 183 ILE A N 1
ATOM 1445 C CA . ILE A 1 183 ? 4.613 9.251 10.740 1.00 96.81 183 ILE A CA 1
ATOM 1446 C C . ILE A 1 183 ? 3.528 10.270 10.368 1.00 96.81 183 ILE A C 1
ATOM 1448 O O . ILE A 1 183 ? 2.814 10.761 11.247 1.00 96.81 183 ILE A O 1
ATOM 1452 N N . THR A 1 184 ? 3.349 10.550 9.077 1.00 96.38 184 THR A N 1
ATOM 1453 C CA . THR A 1 184 ? 2.389 11.544 8.574 1.00 96.38 184 THR A CA 1
ATOM 1454 C C . THR A 1 184 ? 0.958 11.187 8.973 1.00 96.38 184 THR A C 1
ATOM 1456 O O . THR A 1 184 ? 0.224 12.027 9.510 1.00 96.38 184 THR A O 1
ATOM 1459 N N . HIS A 1 185 ? 0.562 9.922 8.796 1.00 93.81 185 HIS A N 1
ATOM 1460 C CA . HIS A 1 185 ? -0.738 9.445 9.267 1.00 93.81 185 HIS A CA 1
ATOM 1461 C C . HIS A 1 185 ? -0.887 9.612 10.793 1.00 93.81 185 HIS A C 1
ATOM 1463 O O . HIS A 1 185 ? -1.901 10.115 11.295 1.00 93.81 185 HIS A O 1
ATOM 1469 N N . GLN A 1 186 ? 0.138 9.226 11.550 1.00 92.12 186 GLN A N 1
ATOM 1470 C CA . GLN A 1 186 ? 0.095 9.195 13.011 1.00 92.12 186 GLN A CA 1
ATOM 1471 C C . GLN A 1 186 ? 0.062 10.603 13.644 1.00 92.12 186 GLN A C 1
ATOM 1473 O O . GLN A 1 186 ? -0.600 10.815 14.671 1.00 92.12 186 GLN A O 1
ATOM 1478 N N . CYS A 1 187 ? 0.716 11.586 13.018 1.00 89.06 187 CYS A N 1
ATOM 1479 C CA . CYS A 1 187 ? 0.717 12.988 13.442 1.00 89.06 187 CYS A CA 1
ATOM 1480 C C . CYS A 1 187 ? -0.650 13.658 13.252 1.00 89.06 187 CYS A C 1
ATOM 1482 O O . CYS A 1 187 ? -1.131 14.311 14.184 1.00 89.06 187 CYS A O 1
ATOM 1484 N N . ARG A 1 188 ? -1.336 13.414 12.123 1.00 77.62 188 ARG A N 1
ATOM 1485 C CA . ARG A 1 188 ? -2.696 13.937 11.864 1.00 77.62 188 ARG A CA 1
ATOM 1486 C C . ARG A 1 188 ? -3.694 13.571 12.970 1.00 77.62 188 ARG A C 1
ATOM 1488 O O . ARG A 1 188 ? -4.582 14.351 13.300 1.00 77.62 188 ARG A O 1
ATOM 1495 N N . ARG A 1 189 ? -3.539 12.398 13.594 1.00 65.81 189 ARG A N 1
ATOM 1496 C CA . ARG A 1 189 ? -4.425 11.914 14.673 1.00 65.81 189 ARG A CA 1
ATOM 1497 C C . ARG A 1 189 ? -3.976 12.322 16.080 1.00 65.81 189 ARG A C 1
ATOM 1499 O O . ARG A 1 189 ? -4.814 12.406 16.977 1.00 65.81 189 ARG A O 1
ATOM 1506 N N . SER A 1 190 ? -2.687 12.591 16.293 1.00 59.00 190 SER A N 1
ATOM 1507 C CA . SER A 1 190 ? -2.169 13.028 17.601 1.00 59.00 190 SER A CA 1
ATOM 1508 C C . SER A 1 190 ? -2.665 14.426 17.994 1.00 59.00 190 SER A C 1
ATOM 1510 O O . SER A 1 190 ? -2.795 14.720 19.182 1.00 59.00 190 SER A O 1
ATOM 1512 N N . GLN A 1 191 ? -3.011 15.261 17.010 1.00 55.34 191 GLN A N 1
ATOM 1513 C CA . GLN A 1 191 ? -3.598 16.586 17.229 1.00 55.34 191 GLN A CA 1
ATOM 1514 C C . GLN A 1 191 ? -5.086 16.501 17.619 1.00 55.34 191 GLN A C 1
ATOM 1516 O O . GLN A 1 191 ? -5.511 17.152 18.572 1.00 55.34 191 GLN A O 1
ATOM 1521 N N . ALA A 1 192 ? -5.855 15.601 16.995 1.00 52.50 192 ALA A N 1
ATOM 1522 C CA . ALA A 1 192 ? -7.275 15.399 17.305 1.00 52.50 192 ALA A CA 1
ATOM 1523 C C . ALA A 1 192 ? -7.528 14.935 18.758 1.00 52.50 192 ALA A C 1
ATOM 1525 O O . ALA A 1 192 ? -8.528 15.300 19.368 1.00 52.50 192 ALA A O 1
ATOM 1526 N N . GLY A 1 193 ? -6.600 14.172 19.350 1.00 49.75 193 GLY A N 1
ATOM 1527 C CA . GLY A 1 193 ? -6.687 13.736 20.751 1.00 49.75 193 GLY A CA 1
ATOM 1528 C C . GLY A 1 193 ? -6.347 14.814 21.791 1.00 49.75 193 GLY A C 1
ATOM 1529 O O . GLY A 1 193 ? -6.628 14.618 22.973 1.00 49.75 193 GLY A O 1
ATOM 1530 N N . ARG A 1 194 ? -5.745 15.943 21.384 1.00 50.56 194 ARG A N 1
ATOM 1531 C CA . ARG A 1 194 ? -5.425 17.064 22.287 1.00 50.56 194 ARG A CA 1
ATOM 1532 C C . ARG A 1 194 ? -6.595 18.033 22.464 1.00 50.56 194 ARG A C 1
ATOM 1534 O O . ARG A 1 194 ? -6.726 18.593 23.544 1.00 50.56 194 ARG A O 1
ATOM 1541 N N . HIS A 1 195 ? -7.471 18.173 21.469 1.00 48.75 195 HIS A N 1
ATOM 1542 C CA . HIS A 1 195 ? -8.639 19.063 21.548 1.00 48.75 195 HIS A CA 1
ATOM 1543 C C . HIS A 1 195 ? -9.839 18.485 22.319 1.00 48.75 195 HIS A C 1
ATOM 1545 O O . HIS A 1 195 ? -10.765 19.220 22.634 1.00 48.75 195 HIS A O 1
ATOM 1551 N N . GLY A 1 196 ? -9.820 17.194 22.669 1.00 44.72 196 GLY A N 1
ATOM 1552 C CA . GLY A 1 196 ? -10.914 16.523 23.387 1.00 44.72 196 GLY A CA 1
ATOM 1553 C C . GLY A 1 196 ? -10.691 16.297 24.886 1.00 44.72 196 GLY A C 1
ATOM 1554 O O . GLY A 1 196 ? -11.473 15.575 25.500 1.00 44.72 196 GLY A O 1
ATOM 1555 N N . ARG A 1 197 ? -9.621 16.836 25.493 1.00 49.75 197 ARG A N 1
ATOM 1556 C CA . ARG A 1 197 ? -9.444 16.770 26.954 1.00 49.75 197 ARG A CA 1
ATOM 1557 C C . ARG A 1 197 ? -10.110 17.991 27.594 1.00 49.75 197 ARG A C 1
ATOM 1559 O O . ARG A 1 197 ? -9.522 19.067 27.513 1.00 49.75 197 ARG A O 1
ATOM 1566 N N . PRO A 1 198 ? -11.283 17.858 28.246 1.00 49.34 198 PRO A N 1
ATOM 1567 C CA . PRO A 1 198 ? -11.764 18.923 29.112 1.00 49.34 198 PRO A CA 1
ATOM 1568 C C . PRO A 1 198 ? -10.716 19.174 30.201 1.00 49.34 198 PRO A C 1
ATOM 1570 O O . PRO A 1 198 ? -10.083 18.231 30.694 1.00 49.34 198 PRO A O 1
ATOM 1573 N N . ALA A 1 199 ? -10.502 20.449 30.534 1.00 52.69 199 ALA A N 1
ATOM 1574 C CA . ALA A 1 199 ? -9.632 20.839 31.633 1.00 52.69 199 ALA A CA 1
ATOM 1575 C C . ALA A 1 199 ? -10.025 20.047 32.894 1.00 52.69 199 ALA A C 1
ATOM 1577 O O . ALA A 1 199 ? -11.221 19.849 33.133 1.00 52.69 199 ALA A O 1
ATOM 1578 N N . PRO A 1 200 ? -9.060 19.543 33.686 1.00 52.72 200 PRO A N 1
ATOM 1579 C CA . PRO A 1 200 ? -9.394 18.867 34.928 1.00 52.72 200 PRO A CA 1
ATOM 1580 C C . PRO A 1 200 ? -10.209 19.828 35.799 1.00 52.72 200 PRO A C 1
ATOM 1582 O O . PRO A 1 200 ? -9.742 20.911 36.141 1.00 52.72 200 PRO A O 1
ATOM 1585 N N . SER A 1 201 ? -11.442 19.437 36.126 1.00 49.38 201 SER A N 1
ATOM 1586 C CA . SER A 1 201 ? -12.292 20.195 37.040 1.00 49.38 201 SER A CA 1
ATOM 1587 C C . SER A 1 201 ? -11.560 20.362 38.379 1.00 49.38 201 SER A C 1
ATOM 1589 O O . SER A 1 201 ? -11.084 19.349 38.909 1.00 49.38 201 SER A O 1
ATOM 1591 N N . PRO A 1 202 ? -11.506 21.567 38.969 1.00 57.12 202 PRO A N 1
ATOM 1592 C CA . PRO A 1 202 ? -10.731 21.839 40.185 1.00 57.12 202 PRO A CA 1
ATOM 1593 C C . PRO A 1 202 ? -11.197 21.078 41.446 1.00 57.12 202 PRO A C 1
ATOM 1595 O O . PRO A 1 202 ? -10.561 21.181 42.487 1.00 57.12 202 PRO A O 1
ATOM 1598 N N . HIS A 1 203 ? -12.261 20.267 41.374 1.00 55.78 203 HIS A N 1
ATOM 1599 C CA . HIS A 1 203 ? -12.891 19.639 42.543 1.00 55.78 203 HIS A CA 1
ATOM 1600 C C . HIS A 1 203 ? -12.644 18.131 42.735 1.00 55.78 203 HIS A C 1
ATOM 1602 O O . HIS A 1 203 ? -13.265 17.526 43.603 1.00 55.78 203 HIS A O 1
ATOM 1608 N N . ALA A 1 204 ? -11.733 17.493 41.990 1.00 51.06 204 ALA A N 1
ATOM 1609 C CA . ALA A 1 204 ? -11.540 16.035 42.072 1.00 51.06 204 ALA A CA 1
ATOM 1610 C C . ALA A 1 204 ? -10.095 15.598 42.378 1.00 51.06 204 ALA A C 1
ATOM 1612 O O . ALA A 1 204 ? -9.523 14.760 41.679 1.00 51.06 204 ALA A O 1
ATOM 1613 N N . THR A 1 205 ? -9.492 16.116 43.450 1.00 47.69 205 THR A N 1
ATOM 1614 C CA . THR A 1 205 ? -8.215 15.594 43.971 1.00 47.69 205 THR A CA 1
ATOM 1615 C C . THR A 1 205 ? -8.264 15.377 45.477 1.00 47.69 205 THR A C 1
ATOM 1617 O O . THR A 1 205 ? -7.610 16.068 46.248 1.00 47.69 205 THR A O 1
ATOM 1620 N N . GLY A 1 206 ? -9.022 14.362 45.895 1.00 47.72 206 GLY A N 1
ATOM 1621 C CA . GLY A 1 206 ? -8.820 13.702 47.182 1.00 47.72 206 GLY A CA 1
ATOM 1622 C C . GLY A 1 206 ? -8.047 12.386 46.986 1.00 47.72 206 GLY A C 1
ATOM 1623 O O . GLY A 1 206 ? -8.437 11.598 46.116 1.00 47.72 206 GLY A O 1
ATOM 1624 N N . PRO A 1 207 ? -6.999 12.083 47.778 1.00 53.25 207 PRO A N 1
ATOM 1625 C CA . PRO A 1 207 ? -6.180 10.869 47.634 1.00 53.25 207 PRO A CA 1
ATOM 1626 C C . PRO A 1 207 ? -6.978 9.553 47.718 1.00 53.25 207 PRO A C 1
ATOM 1628 O O . PRO A 1 207 ? -6.566 8.541 47.156 1.00 53.25 207 PRO A O 1
ATOM 1631 N N . ARG A 1 208 ? -8.173 9.567 48.325 1.00 52.41 208 ARG A N 1
ATOM 1632 C CA . ARG A 1 208 ? -9.058 8.390 48.426 1.00 52.41 208 ARG A CA 1
ATOM 1633 C C . ARG A 1 208 ? -9.753 8.017 47.110 1.00 52.41 208 ARG A C 1
ATOM 1635 O O . ARG A 1 208 ? -10.043 6.845 46.897 1.00 52.41 208 ARG A O 1
ATOM 1642 N N . GLY A 1 209 ? -9.988 8.968 46.201 1.00 49.00 209 GLY A N 1
ATOM 1643 C CA . GLY A 1 209 ? -10.738 8.712 44.962 1.00 49.00 209 GLY A CA 1
ATOM 1644 C C . GLY A 1 209 ? -9.954 7.909 43.917 1.00 49.00 209 GLY A C 1
ATOM 1645 O O . GLY A 1 209 ? -10.523 7.077 43.208 1.00 49.00 209 GLY A O 1
ATOM 1646 N N . ARG A 1 210 ? -8.629 8.107 43.849 1.00 52.78 210 ARG A N 1
ATOM 1647 C CA . ARG A 1 210 ? -7.763 7.413 42.879 1.00 52.78 210 ARG A CA 1
ATOM 1648 C C . ARG A 1 210 ? -7.548 5.940 43.230 1.00 52.78 210 ARG A C 1
ATOM 1650 O O . ARG A 1 210 ? -7.635 5.104 42.333 1.00 52.78 210 ARG A O 1
ATOM 1657 N N . SER A 1 211 ? -7.351 5.611 44.508 1.00 53.94 211 SER A N 1
ATOM 1658 C CA . SER A 1 211 ? -7.145 4.220 44.942 1.00 53.94 211 SER A CA 1
ATOM 1659 C C . SER A 1 211 ? -8.391 3.353 44.757 1.00 53.94 211 SER A C 1
ATOM 1661 O O . SER A 1 211 ? -8.286 2.211 44.315 1.00 53.94 211 SER A O 1
ATOM 1663 N N . VAL A 1 212 ? -9.584 3.905 45.005 1.00 55.72 212 VAL A N 1
ATOM 1664 C CA . VAL A 1 212 ? -10.847 3.169 44.825 1.00 55.72 212 VAL A CA 1
ATOM 1665 C C . VAL A 1 212 ? -11.120 2.891 43.343 1.00 55.72 212 VAL A C 1
ATOM 1667 O O . VAL A 1 212 ? -11.536 1.788 42.985 1.00 55.72 212 VAL A O 1
ATOM 1670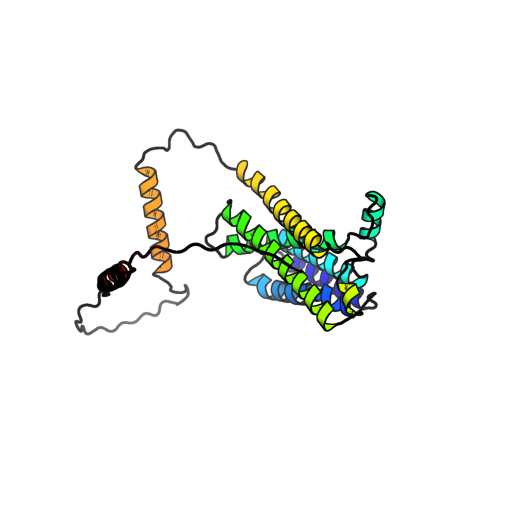 N N . ALA A 1 213 ? -10.833 3.851 42.458 1.00 55.34 213 ALA A N 1
ATOM 1671 C CA . ALA A 1 213 ? -10.996 3.667 41.018 1.00 55.34 213 ALA A CA 1
ATOM 1672 C C . ALA A 1 213 ? -10.012 2.632 40.439 1.00 55.34 213 ALA A C 1
ATOM 1674 O O . ALA A 1 213 ? -10.405 1.838 39.581 1.00 55.34 213 ALA A O 1
ATOM 1675 N N . LEU A 1 214 ? -8.763 2.601 40.924 1.00 54.12 214 LEU A N 1
ATOM 1676 C CA . LEU A 1 214 ? -7.770 1.605 40.507 1.00 54.12 214 LEU A CA 1
ATOM 1677 C C . LEU A 1 214 ? -8.163 0.190 40.965 1.00 54.12 214 LEU A C 1
ATOM 1679 O O . LEU A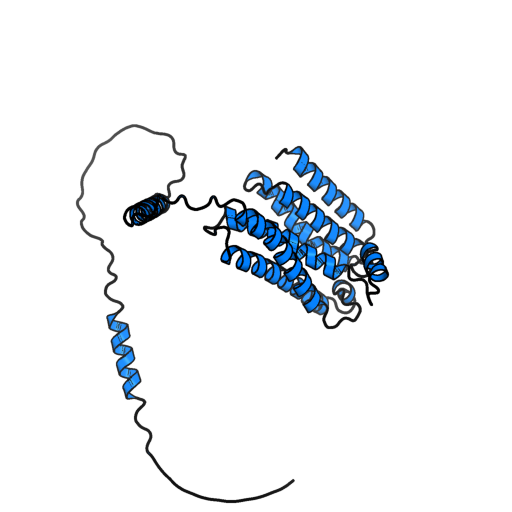 1 214 ? -8.234 -0.724 40.142 1.00 54.12 214 LEU A O 1
ATOM 1683 N N . ALA A 1 215 ? -8.530 0.029 42.240 1.00 55.25 215 ALA A N 1
ATOM 1684 C CA . ALA A 1 215 ? -8.911 -1.262 42.818 1.00 55.25 215 ALA A CA 1
ATOM 1685 C C . ALA A 1 215 ? -10.173 -1.860 42.161 1.00 55.25 215 ALA A C 1
ATOM 1687 O O . ALA A 1 215 ? -10.276 -3.067 41.910 1.00 55.25 215 ALA A O 1
ATOM 1688 N N . LYS A 1 216 ? -11.142 -1.008 41.802 1.00 52.47 216 LYS A N 1
ATOM 1689 C CA . LYS A 1 216 ? -12.356 -1.440 41.090 1.00 52.47 216 LYS A CA 1
ATOM 1690 C C . LYS A 1 216 ? -12.056 -1.899 39.657 1.00 52.47 216 LYS A C 1
ATOM 1692 O O . LYS A 1 216 ? -12.768 -2.741 39.114 1.00 52.47 216 LYS A O 1
ATOM 1697 N N . ARG A 1 217 ? -10.984 -1.382 39.048 1.00 54.53 217 ARG A N 1
ATOM 1698 C CA . ARG A 1 217 ? -10.569 -1.718 37.681 1.00 54.53 217 ARG A CA 1
ATOM 1699 C C . ARG A 1 217 ? -9.772 -3.023 37.620 1.00 54.53 217 ARG A C 1
ATOM 1701 O O . ARG A 1 217 ? -10.009 -3.827 36.722 1.00 54.53 217 ARG A O 1
ATOM 1708 N N . GLU A 1 218 ? -8.906 -3.269 38.599 1.00 54.72 218 GLU A N 1
ATOM 1709 C CA . GLU A 1 218 ? -8.168 -4.534 38.732 1.00 54.72 218 GLU A CA 1
ATOM 1710 C C . GLU A 1 218 ? -9.087 -5.716 39.066 1.00 54.72 218 GLU A C 1
ATOM 1712 O O . GLU A 1 218 ? -8.945 -6.801 38.503 1.00 54.72 218 GLU A O 1
ATOM 1717 N N . SER A 1 219 ? -10.087 -5.504 39.925 1.00 45.88 219 SER A N 1
ATOM 1718 C CA . SER A 1 219 ? -11.053 -6.551 40.289 1.00 45.88 219 SER A CA 1
ATOM 1719 C C . SER A 1 219 ? -12.018 -6.927 39.159 1.00 45.88 219 SER A C 1
ATOM 1721 O O . SER A 1 219 ? -12.518 -8.053 39.138 1.00 45.88 219 SER A O 1
ATOM 1723 N N . ARG A 1 220 ? -12.273 -6.019 38.206 1.00 53.41 220 ARG A N 1
ATOM 1724 C CA . ARG A 1 220 ? -13.047 -6.313 36.990 1.00 53.41 220 ARG A CA 1
ATOM 1725 C C . ARG A 1 220 ? -12.229 -7.132 35.993 1.00 53.41 220 ARG A C 1
ATOM 1727 O O . ARG A 1 220 ? -12.707 -8.158 35.526 1.00 53.41 220 ARG A O 1
ATOM 1734 N N . PHE A 1 221 ? -10.976 -6.735 35.763 1.00 51.72 221 PHE A N 1
ATOM 1735 C CA . PHE A 1 221 ? -10.046 -7.465 34.897 1.00 51.72 221 PHE A CA 1
ATOM 1736 C C . PHE A 1 221 ? -9.808 -8.899 35.393 1.00 51.72 221 PHE A C 1
ATOM 1738 O O . PHE A 1 221 ? -9.866 -9.845 34.614 1.00 51.72 221 PHE A O 1
ATOM 1745 N N . ARG A 1 222 ? -9.637 -9.083 36.710 1.00 49.38 222 ARG A N 1
ATOM 1746 C CA . ARG A 1 222 ? -9.425 -10.412 37.300 1.00 49.38 222 ARG A CA 1
ATOM 1747 C C . ARG A 1 222 ? -10.637 -11.340 37.122 1.00 49.38 222 ARG A C 1
ATOM 1749 O O . ARG A 1 222 ? -10.444 -12.519 36.865 1.00 49.38 222 ARG A O 1
ATOM 1756 N N . ARG A 1 223 ? -11.869 -10.820 37.206 1.00 47.34 223 ARG A N 1
ATOM 1757 C CA . ARG A 1 223 ? -13.102 -11.615 37.023 1.00 47.34 223 ARG A CA 1
ATOM 1758 C C . ARG A 1 223 ? -13.358 -12.018 35.574 1.00 47.34 223 ARG A C 1
ATOM 1760 O O . ARG A 1 223 ? -13.860 -13.111 35.337 1.00 47.34 223 ARG A O 1
ATOM 1767 N N . GLU A 1 224 ? -13.027 -11.148 34.625 1.00 53.16 224 GLU A N 1
ATOM 1768 C CA . GLU A 1 224 ? -13.184 -11.434 33.194 1.00 53.16 224 GLU A CA 1
ATOM 1769 C C . GLU A 1 224 ? -12.164 -12.484 32.714 1.00 53.16 224 GLU A C 1
ATOM 1771 O O . GLU A 1 224 ? -12.480 -13.278 31.835 1.00 53.16 224 GLU A O 1
ATOM 1776 N N . TRP A 1 225 ? -10.981 -12.555 33.337 1.00 48.56 225 TRP A N 1
ATOM 1777 C CA . TRP A 1 225 ? -9.940 -13.528 32.980 1.00 48.56 225 TRP A CA 1
ATOM 1778 C C . TRP A 1 225 ? -10.128 -14.912 33.625 1.00 48.56 225 TRP A C 1
ATOM 1780 O O . TRP A 1 225 ? -9.810 -15.922 33.004 1.00 48.56 225 TRP A O 1
ATOM 1790 N N . THR A 1 226 ? -10.669 -14.997 34.848 1.00 52.22 226 THR A N 1
ATOM 1791 C CA . THR A 1 226 ? -10.881 -16.292 35.529 1.00 52.22 226 THR A CA 1
ATOM 1792 C C . THR A 1 226 ? -12.128 -17.036 35.057 1.00 52.22 226 THR A C 1
ATOM 1794 O O . THR A 1 226 ? -12.185 -18.257 35.167 1.00 52.22 226 THR A O 1
ATOM 1797 N N . ASN A 1 227 ? -13.131 -16.330 34.527 1.00 46.81 227 ASN A N 1
ATOM 1798 C CA . ASN A 1 227 ? -14.413 -16.920 34.135 1.00 46.81 227 ASN A CA 1
ATOM 1799 C C . ASN A 1 227 ? -14.531 -17.094 32.617 1.00 46.81 227 ASN A C 1
ATOM 1801 O O . ASN A 1 227 ? -15.537 -16.710 32.023 1.00 46.81 227 ASN A O 1
ATOM 1805 N N . GLY A 1 228 ? -13.514 -17.696 31.994 1.00 44.75 228 GLY A N 1
ATOM 1806 C CA . GLY A 1 228 ? -13.545 -18.127 30.596 1.00 44.75 228 GLY A CA 1
ATOM 1807 C C . GLY A 1 228 ? -14.605 -19.203 30.335 1.00 44.75 228 GLY A C 1
ATOM 1808 O O . GLY A 1 228 ? -14.279 -20.369 30.141 1.00 44.75 228 GLY A O 1
ATOM 1809 N N . ARG A 1 229 ? -15.885 -18.820 30.314 1.00 37.94 229 ARG A N 1
ATOM 1810 C CA . ARG A 1 229 ? -16.964 -19.594 29.696 1.00 37.94 229 ARG A CA 1
ATOM 1811 C C . ARG A 1 229 ? -17.517 -18.800 28.510 1.00 37.94 229 ARG A C 1
ATOM 1813 O O . ARG A 1 229 ? -17.868 -17.634 28.692 1.00 37.94 229 ARG A O 1
ATOM 1820 N N . PRO A 1 230 ? -17.620 -19.398 27.312 1.00 41.12 230 PRO A N 1
ATOM 1821 C CA . PRO A 1 230 ? -18.320 -18.766 26.205 1.00 41.12 230 PRO A CA 1
ATOM 1822 C C . PRO A 1 230 ? -19.804 -18.612 26.567 1.00 41.12 230 PRO A C 1
ATOM 1824 O O . PRO A 1 230 ? -20.442 -19.544 27.059 1.00 41.12 230 PRO A O 1
ATOM 1827 N N . ALA A 1 231 ? -20.349 -17.416 26.358 1.00 42.19 231 ALA A N 1
ATOM 1828 C CA . ALA A 1 231 ? -21.762 -17.132 26.565 1.00 42.19 231 ALA A CA 1
ATOM 1829 C C . ALA A 1 231 ? -22.593 -17.832 25.474 1.00 42.19 231 ALA A C 1
ATOM 1831 O O . ALA A 1 231 ? -22.530 -17.427 24.315 1.00 42.19 231 ALA A O 1
ATOM 1832 N N . GLY A 1 232 ? -23.353 -18.876 25.831 1.00 42.88 232 GLY A N 1
ATOM 1833 C CA . GLY A 1 232 ? -24.290 -19.509 24.892 1.00 42.88 232 GLY A CA 1
ATOM 1834 C C . GLY A 1 232 ? -24.730 -20.951 25.174 1.00 42.88 232 GLY A C 1
ATOM 1835 O O . GLY A 1 232 ? -24.824 -21.718 24.224 1.00 42.88 232 GLY A O 1
ATOM 1836 N N . ALA A 1 233 ? -25.021 -21.343 26.420 1.00 34.22 233 ALA A N 1
ATOM 1837 C CA . ALA A 1 233 ? -25.681 -22.628 26.702 1.00 34.22 233 ALA A CA 1
ATOM 1838 C C . ALA A 1 233 ? -27.065 -22.389 27.345 1.00 34.22 233 ALA A C 1
ATOM 1840 O O . ALA A 1 233 ? -27.141 -21.599 28.291 1.00 34.22 233 ALA A O 1
ATOM 1841 N N . PRO A 1 234 ? -28.154 -23.012 26.850 1.00 38.47 234 PRO A N 1
ATOM 1842 C CA . PRO A 1 234 ? -29.496 -22.841 27.407 1.00 38.47 234 PRO A CA 1
ATOM 1843 C C . PRO A 1 234 ? -29.654 -23.584 28.750 1.00 38.47 234 PRO A C 1
ATOM 1845 O O . PRO A 1 234 ? -28.887 -24.510 29.032 1.00 38.47 234 PRO A O 1
ATOM 1848 N N . PRO A 1 235 ? -30.634 -23.207 29.595 1.00 40.56 235 PRO A N 1
ATOM 1849 C CA . PRO A 1 235 ? -30.810 -23.815 30.906 1.00 40.56 235 PRO A CA 1
ATOM 1850 C C . PRO A 1 235 ? -31.549 -25.155 30.775 1.00 40.56 235 PRO A C 1
ATOM 1852 O O . PRO A 1 235 ? -32.737 -25.192 30.472 1.00 40.56 235 PRO A O 1
ATOM 1855 N N . GLY A 1 236 ? -30.844 -26.262 31.010 1.00 34.22 236 GLY A N 1
ATOM 1856 C CA . GLY A 1 236 ? -31.441 -27.582 31.222 1.00 34.22 236 GLY A CA 1
ATOM 1857 C C . GLY A 1 236 ? -31.583 -27.857 32.718 1.00 34.22 236 GLY A C 1
ATOM 1858 O O . GLY A 1 236 ? -30.583 -27.885 33.433 1.00 34.22 236 GLY A O 1
ATOM 1859 N N . GLY A 1 237 ? -32.821 -28.003 33.191 1.00 34.16 237 GLY A N 1
ATOM 1860 C CA . GLY A 1 237 ? -33.144 -28.383 34.565 1.00 34.16 237 GLY A CA 1
ATOM 1861 C C . GLY A 1 237 ? -33.039 -29.889 34.831 1.00 34.16 237 GLY A C 1
ATOM 1862 O O . GLY A 1 237 ? -32.932 -30.689 33.906 1.00 34.16 237 GLY A O 1
ATOM 1863 N N . GLY A 1 238 ? -33.150 -30.255 36.112 1.00 32.97 238 GLY A N 1
ATOM 1864 C CA . GLY A 1 238 ? -33.485 -31.614 36.558 1.00 32.97 238 GLY A CA 1
ATOM 1865 C C . GLY A 1 238 ? -32.440 -32.239 37.478 1.00 32.97 238 GLY A C 1
ATOM 1866 O O . GLY A 1 238 ? -31.358 -32.595 37.033 1.00 32.97 238 GLY A O 1
ATOM 1867 N N . GLY A 1 239 ? -32.768 -32.353 38.766 1.00 33.09 239 GLY A N 1
ATOM 1868 C CA . GLY A 1 239 ? -31.867 -32.793 39.830 1.00 33.09 239 GLY A CA 1
ATOM 1869 C C . GLY A 1 239 ? -31.387 -34.248 39.763 1.00 33.09 239 GLY A C 1
ATOM 1870 O O . GLY A 1 239 ? -31.997 -35.097 39.121 1.00 33.09 239 GLY A O 1
ATOM 1871 N N . ARG A 1 240 ? -30.329 -34.527 40.535 1.00 32.22 240 ARG A N 1
ATOM 1872 C CA . ARG A 1 240 ? -30.260 -35.603 41.544 1.00 32.22 240 ARG A CA 1
ATOM 1873 C C . ARG A 1 240 ? -29.052 -3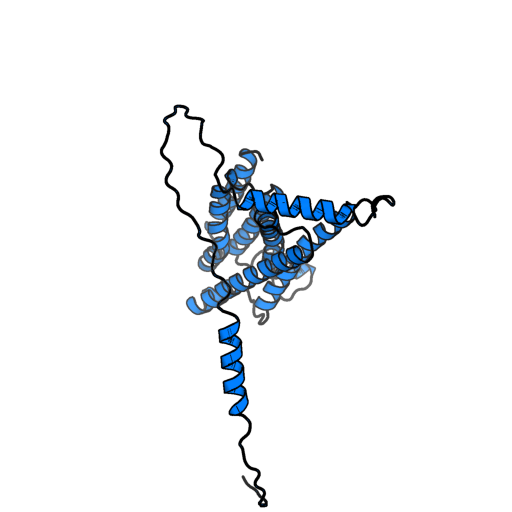5.382 42.463 1.00 32.22 240 ARG A C 1
ATOM 1875 O O . ARG A 1 240 ? -28.001 -34.917 42.032 1.00 32.22 240 ARG A O 1
ATOM 1882 N N . GLU A 1 241 ? -29.270 -35.655 43.742 1.00 34.16 241 GLU A N 1
ATOM 1883 C CA . GLU A 1 241 ? -28.361 -35.458 44.871 1.00 34.16 241 GLU A CA 1
ATOM 1884 C C . GLU A 1 241 ? -27.241 -36.515 44.964 1.00 34.16 241 GLU A C 1
ATOM 1886 O O . GLU A 1 241 ? -27.517 -37.697 44.799 1.00 34.16 241 GLU A O 1
ATOM 1891 N N . ALA A 1 242 ? -26.040 -36.031 45.338 1.00 33.59 242 ALA A N 1
ATOM 1892 C CA . ALA A 1 242 ? -25.032 -36.572 46.286 1.00 33.59 242 ALA A CA 1
ATOM 1893 C C . ALA A 1 242 ? -24.368 -37.966 46.011 1.00 33.59 242 ALA A C 1
ATOM 1895 O O . ALA A 1 242 ? -24.960 -38.791 45.329 1.00 33.59 242 ALA A O 1
ATOM 1896 N N . PRO A 1 243 ? -23.138 -38.272 46.520 1.00 40.06 243 PRO A N 1
ATOM 1897 C CA . PRO A 1 243 ? -22.632 -37.889 47.839 1.00 40.06 243 PRO A CA 1
ATOM 1898 C C . PRO A 1 243 ? -21.240 -37.238 47.907 1.00 40.06 243 PRO A C 1
ATOM 1900 O O . PRO A 1 243 ? -20.403 -37.294 47.010 1.00 40.06 243 PRO A O 1
ATOM 1903 N N . ARG A 1 244 ? -21.029 -36.605 49.066 1.00 38.22 244 ARG A N 1
ATOM 1904 C CA . ARG A 1 244 ? -19.795 -35.990 49.554 1.00 38.22 244 ARG A CA 1
ATOM 1905 C C . ARG A 1 244 ? -18.659 -37.015 49.643 1.00 38.22 244 ARG A C 1
ATOM 1907 O O . ARG A 1 244 ? -18.775 -37.985 50.384 1.00 38.22 244 ARG A O 1
ATOM 1914 N N . SER A 1 245 ? -17.518 -36.702 49.038 1.00 31.70 245 SER A N 1
ATOM 1915 C CA . SER A 1 245 ? -16.218 -37.218 49.466 1.00 31.70 245 SER A CA 1
ATOM 1916 C C . SER A 1 245 ? -15.259 -36.051 49.660 1.00 31.70 245 SER A C 1
ATOM 1918 O O . SER A 1 245 ? -14.893 -35.335 48.729 1.00 31.70 245 SER A O 1
ATOM 1920 N N . SER A 1 246 ? -14.888 -35.855 50.915 1.00 40.59 246 SER A N 1
ATOM 1921 C CA . SER A 1 246 ? -13.759 -35.066 51.377 1.00 40.59 246 SER A CA 1
ATOM 1922 C C . SER A 1 246 ? -12.492 -35.380 50.583 1.00 40.59 246 SER A C 1
ATOM 1924 O O . SER A 1 246 ? -12.005 -36.505 50.648 1.00 40.59 246 SER A O 1
ATOM 1926 N N . ASN A 1 247 ? -11.892 -34.380 49.935 1.00 32.28 247 ASN A N 1
ATOM 1927 C CA . ASN A 1 247 ? -10.440 -34.333 49.927 1.00 32.28 247 ASN A CA 1
ATOM 1928 C C . ASN A 1 247 ? -9.895 -32.908 49.948 1.00 32.28 247 ASN A C 1
ATOM 1930 O O . ASN A 1 247 ? -10.393 -31.972 49.326 1.00 32.28 247 ASN A O 1
ATOM 1934 N N . ARG A 1 248 ? -8.893 -32.789 50.796 1.00 35.47 248 ARG A N 1
ATOM 1935 C CA . ARG A 1 248 ? -8.269 -31.606 51.348 1.00 35.47 248 ARG A CA 1
ATOM 1936 C C . ARG A 1 248 ? -6.982 -31.355 50.548 1.00 35.47 248 ARG A C 1
ATOM 1938 O O . ARG A 1 248 ? -6.283 -32.300 50.222 1.00 35.47 248 ARG A O 1
ATOM 1945 N N . LEU A 1 249 ? -6.665 -30.073 50.341 1.00 37.34 249 LEU A N 1
ATOM 1946 C CA . LEU A 1 249 ? -5.344 -29.517 49.994 1.00 37.34 249 LEU A CA 1
ATOM 1947 C C . LEU A 1 249 ? -4.739 -29.868 48.623 1.00 37.34 249 LEU A C 1
ATOM 1949 O O . LEU A 1 249 ? -4.093 -30.892 48.478 1.00 37.34 249 LEU A O 1
ATOM 1953 N N . LEU A 1 250 ? -4.741 -28.886 47.714 1.00 34.78 250 LEU A N 1
ATOM 1954 C CA . LEU A 1 250 ? -3.573 -28.564 46.882 1.00 34.78 250 LEU A CA 1
ATOM 1955 C C . LEU A 1 250 ? -3.475 -27.032 46.732 1.00 34.78 250 LEU A C 1
ATOM 1957 O O . LEU A 1 250 ? -4.135 -26.420 45.895 1.00 34.78 250 LEU A O 1
ATOM 1961 N N . ARG A 1 251 ? -2.666 -26.406 47.599 1.00 38.25 251 ARG A N 1
ATOM 1962 C CA . ARG A 1 251 ? -2.028 -25.105 47.333 1.00 38.25 251 ARG A CA 1
ATOM 1963 C C . ARG A 1 251 ? -0.699 -25.371 46.603 1.00 38.25 251 ARG A C 1
ATOM 1965 O O . ARG A 1 251 ? -0.072 -26.389 46.887 1.00 38.25 251 ARG A O 1
ATOM 1972 N N . PRO A 1 252 ? -0.257 -24.479 45.704 1.00 38.38 252 PRO A N 1
ATOM 1973 C CA . PRO A 1 252 ? 0.973 -24.664 44.941 1.00 38.38 252 PRO A CA 1
ATOM 1974 C C . PRO A 1 252 ? 2.218 -24.416 45.809 1.00 38.38 252 PRO A C 1
ATOM 1976 O O . PRO A 1 252 ? 2.312 -23.399 46.493 1.00 38.38 252 PRO A O 1
ATOM 1979 N N . GLN A 1 253 ? 3.178 -25.343 45.758 1.00 41.31 253 GLN A N 1
ATOM 1980 C CA . GLN A 1 253 ? 4.546 -25.150 46.242 1.00 41.31 253 GLN A CA 1
ATOM 1981 C C . GLN A 1 253 ? 5.312 -24.264 45.248 1.00 41.31 253 GLN A C 1
ATOM 1983 O O . GLN A 1 253 ? 5.692 -24.723 44.175 1.00 41.31 253 GLN A O 1
ATOM 1988 N N . CYS A 1 254 ? 5.572 -23.009 45.617 1.00 38.38 254 CYS A N 1
ATOM 1989 C CA . CYS A 1 254 ? 6.525 -22.129 44.928 1.00 38.38 254 CYS A CA 1
ATOM 1990 C C . CYS A 1 254 ? 7.460 -21.428 45.932 1.00 38.38 254 CYS A C 1
ATOM 1992 O O . CYS A 1 254 ? 7.695 -20.234 45.823 1.00 38.38 254 CYS A O 1
ATOM 1994 N N . GLU A 1 255 ? 8.004 -22.168 46.903 1.00 42.91 255 GLU A N 1
ATOM 1995 C CA . GLU A 1 255 ? 8.987 -21.650 47.881 1.00 42.91 255 GLU A CA 1
ATOM 1996 C C . GLU A 1 255 ? 10.336 -22.403 47.846 1.00 42.91 255 GLU A C 1
ATOM 1998 O O . GLU A 1 255 ? 11.104 -22.365 48.795 1.00 42.91 255 GLU A O 1
ATOM 2003 N N . GLY A 1 256 ? 10.670 -23.090 46.743 1.00 41.44 256 GLY A N 1
ATOM 2004 C CA . GLY A 1 256 ? 11.867 -23.952 46.666 1.00 41.44 256 GLY A CA 1
ATOM 2005 C C . GLY A 1 256 ? 12.954 -23.562 45.654 1.00 41.44 256 GLY A C 1
ATOM 2006 O O . GLY A 1 256 ? 13.874 -24.355 45.430 1.00 41.44 256 GLY A O 1
ATOM 2007 N N . MET A 1 257 ? 12.851 -22.405 44.988 1.00 39.44 257 MET A N 1
ATOM 2008 C CA . MET A 1 257 ? 13.761 -22.028 43.887 1.00 39.44 257 MET A CA 1
ATOM 2009 C C . MET A 1 257 ? 14.729 -20.876 44.200 1.00 39.44 257 MET A C 1
ATOM 2011 O O . MET A 1 257 ? 15.739 -20.758 43.511 1.00 39.44 257 MET A O 1
ATOM 2015 N N . GLU A 1 258 ? 14.511 -20.088 45.258 1.00 45.00 258 GLU A N 1
ATOM 2016 C CA . GLU A 1 258 ? 15.427 -18.988 45.619 1.00 45.00 258 GLU A CA 1
ATOM 2017 C C . GLU A 1 258 ? 16.679 -19.436 46.398 1.00 45.00 258 GLU A C 1
ATOM 2019 O O . GLU A 1 258 ? 17.729 -18.802 46.281 1.00 45.00 258 GLU A O 1
ATOM 2024 N N . GLU A 1 259 ? 16.640 -20.559 47.124 1.00 43.62 259 GLU A N 1
ATOM 2025 C CA . GLU A 1 259 ? 17.807 -21.032 47.892 1.00 43.62 259 GLU A CA 1
ATOM 2026 C C . GLU A 1 259 ? 18.866 -21.745 47.038 1.00 43.62 259 GLU A C 1
ATOM 2028 O O . GLU A 1 259 ? 20.060 -21.671 47.339 1.00 43.62 259 GLU A O 1
ATOM 2033 N N . ARG A 1 260 ? 18.480 -22.350 45.904 1.00 45.84 260 ARG A N 1
ATOM 2034 C CA . ARG A 1 260 ? 19.437 -22.993 44.983 1.00 45.84 260 ARG A CA 1
ATOM 2035 C C . ARG A 1 260 ? 20.272 -21.996 44.171 1.00 45.84 260 ARG A C 1
ATOM 2037 O O . ARG A 1 260 ? 21.394 -22.323 43.791 1.00 45.84 260 ARG A O 1
ATOM 2044 N N . GLY A 1 261 ? 19.777 -20.774 43.959 1.00 44.75 261 GLY A N 1
ATOM 2045 C CA . GLY A 1 261 ? 20.514 -19.717 43.254 1.00 44.75 261 GLY A CA 1
ATOM 2046 C C . GLY A 1 261 ? 21.643 -19.091 44.083 1.00 44.75 261 GLY A C 1
ATOM 2047 O O . GLY A 1 261 ? 22.685 -18.727 43.537 1.00 44.75 261 GLY A O 1
ATOM 2048 N N . ARG A 1 262 ? 21.491 -19.011 45.414 1.00 48.12 262 ARG A N 1
ATOM 2049 C CA . ARG A 1 262 ? 22.510 -18.400 46.291 1.00 48.12 262 ARG A CA 1
ATOM 2050 C C . ARG A 1 262 ? 23.723 -19.298 46.541 1.00 48.12 262 ARG A C 1
ATOM 2052 O O . ARG A 1 262 ? 24.830 -18.775 46.658 1.00 48.12 262 ARG A O 1
ATOM 2059 N N . GLN A 1 263 ? 23.564 -20.624 46.559 1.00 47.34 263 GLN A N 1
ATOM 2060 C CA . GLN A 1 263 ? 24.699 -21.540 46.760 1.00 47.34 263 GLN A CA 1
ATOM 2061 C C . GLN A 1 263 ? 25.630 -21.644 45.538 1.00 47.34 263 GLN A C 1
ATOM 2063 O O . GLN A 1 263 ? 26.839 -21.793 45.713 1.00 47.34 263 GLN A O 1
ATOM 2068 N N . GLN A 1 264 ? 25.125 -21.486 44.307 1.00 48.91 264 GLN A N 1
ATOM 2069 C CA . GLN A 1 264 ? 25.982 -21.495 43.110 1.00 48.91 264 GLN A CA 1
ATOM 2070 C C . GLN A 1 264 ? 26.824 -20.215 42.956 1.00 48.91 264 GLN A C 1
ATOM 2072 O O . GLN A 1 264 ? 27.959 -20.286 42.483 1.00 48.91 264 GLN A O 1
ATOM 2077 N N . SER A 1 265 ? 26.331 -19.062 43.426 1.00 47.41 265 SER A N 1
ATOM 2078 C CA . SER A 1 265 ? 27.072 -17.793 43.353 1.00 47.41 265 SER A CA 1
ATOM 2079 C C . SER A 1 265 ? 28.284 -17.734 44.296 1.00 47.41 265 SER A C 1
ATOM 2081 O O . SER A 1 265 ? 29.247 -17.026 44.001 1.00 47.41 265 SER A O 1
ATOM 2083 N N . LEU A 1 266 ? 28.275 -18.471 45.413 1.00 48.69 266 LEU A N 1
ATOM 2084 C CA . LEU A 1 266 ? 29.382 -18.470 46.381 1.00 48.69 266 LEU A CA 1
ATOM 2085 C C . LEU A 1 266 ? 30.546 -19.388 45.966 1.00 48.69 266 LEU A C 1
ATOM 2087 O O . LEU A 1 266 ? 31.695 -19.105 46.300 1.00 48.69 266 LEU A O 1
ATOM 2091 N N . LEU A 1 267 ? 30.286 -20.430 45.168 1.00 47.69 267 LEU A N 1
ATOM 2092 C CA . LEU A 1 267 ? 31.327 -21.348 44.683 1.00 47.69 267 LEU A CA 1
ATOM 2093 C C . LEU A 1 267 ? 32.105 -20.802 43.471 1.00 47.69 267 LEU A C 1
ATOM 2095 O O . LEU A 1 267 ? 33.275 -21.142 43.296 1.00 47.69 267 LEU A O 1
ATOM 2099 N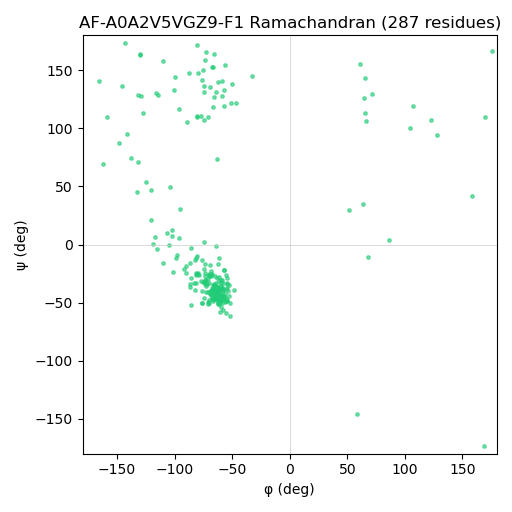 N . GLN A 1 268 ? 31.515 -19.908 42.668 1.00 50.12 268 GLN A N 1
ATOM 2100 C CA . GLN A 1 268 ? 32.223 -19.257 41.552 1.00 50.12 268 GLN A CA 1
ATOM 2101 C C . GLN A 1 268 ? 33.084 -18.057 41.991 1.00 50.12 268 GLN A C 1
ATOM 2103 O O . GLN A 1 268 ? 34.090 -17.764 41.348 1.00 50.12 268 GLN A O 1
ATOM 2108 N N . GLY A 1 269 ? 32.770 -17.414 43.123 1.00 43.81 269 GLY A N 1
ATOM 2109 C CA . GLY A 1 269 ? 33.548 -16.285 43.656 1.00 43.81 269 GLY A CA 1
ATOM 2110 C C . GLY A 1 269 ? 34.903 -16.659 44.280 1.00 43.81 269 GLY A C 1
ATOM 2111 O O . GLY A 1 269 ? 35.763 -15.793 44.434 1.00 43.81 269 GLY A O 1
ATOM 2112 N N . SER A 1 270 ? 35.127 -17.936 44.614 1.00 45.81 270 SER A N 1
ATOM 2113 C CA . SER A 1 270 ? 36.356 -18.394 45.285 1.00 45.81 270 SER A CA 1
ATOM 2114 C C . SER A 1 270 ? 37.473 -18.823 44.314 1.00 45.81 270 SER A C 1
ATOM 2116 O O . SER A 1 270 ? 38.645 -18.812 44.676 1.00 45.81 270 SER A O 1
ATOM 2118 N N . ARG A 1 271 ? 37.159 -19.105 43.037 1.00 44.31 271 ARG A N 1
ATOM 2119 C CA . ARG A 1 271 ? 38.163 -19.484 42.015 1.00 44.31 271 ARG A CA 1
ATOM 2120 C C . ARG A 1 271 ? 38.847 -18.308 41.304 1.00 44.31 271 ARG A C 1
ATOM 2122 O O . ARG A 1 271 ? 39.749 -18.536 40.507 1.00 44.31 271 ARG A O 1
ATOM 2129 N N . ALA A 1 272 ? 38.466 -17.063 41.594 1.00 43.88 272 ALA A N 1
ATOM 2130 C CA . ALA A 1 272 ? 39.008 -15.876 40.921 1.00 43.88 272 ALA A CA 1
ATOM 2131 C C . ALA A 1 272 ? 40.165 -15.172 41.669 1.00 43.88 272 ALA A C 1
ATOM 2133 O O . ALA A 1 272 ? 40.614 -14.118 41.227 1.00 43.88 272 ALA A O 1
ATOM 2134 N N . ARG A 1 273 ? 40.672 -15.718 42.788 1.00 46.03 273 ARG A N 1
ATOM 2135 C CA . ARG A 1 273 ? 41.749 -15.094 43.596 1.00 46.03 273 ARG A CA 1
ATOM 2136 C C . ARG A 1 273 ? 43.012 -15.947 43.734 1.00 46.03 273 ARG A C 1
ATOM 2138 O O . ARG A 1 273 ? 43.567 -16.069 44.820 1.00 46.03 273 ARG A O 1
ATOM 2145 N N . SER A 1 274 ? 43.507 -16.496 42.632 1.00 44.94 274 SER A N 1
ATOM 2146 C CA . SER A 1 274 ? 44.862 -17.058 42.593 1.00 44.94 274 SER A CA 1
ATOM 2147 C C . SER A 1 274 ? 45.491 -16.916 41.206 1.00 44.94 274 SER A C 1
ATOM 2149 O O . SER A 1 274 ? 45.440 -17.811 40.367 1.00 44.94 274 SER A O 1
ATOM 2151 N N . ARG A 1 275 ? 46.139 -15.773 40.965 1.00 42.00 275 ARG A N 1
ATOM 2152 C CA . ARG A 1 275 ? 47.260 -15.683 40.020 1.00 42.00 275 ARG A CA 1
ATOM 2153 C C . ARG A 1 275 ? 48.428 -14.981 40.718 1.00 42.00 275 ARG A C 1
ATOM 2155 O O . ARG A 1 275 ? 48.199 -13.922 41.301 1.00 42.00 275 ARG A O 1
ATOM 2162 N N . PRO A 1 276 ? 49.638 -15.564 40.710 1.00 41.44 276 PRO A N 1
ATOM 2163 C CA . PRO A 1 276 ? 50.787 -14.984 41.381 1.00 41.44 276 PRO A CA 1
ATOM 2164 C C . PRO A 1 276 ? 51.407 -13.861 40.546 1.00 41.44 276 PRO A C 1
ATOM 2166 O O . PRO A 1 276 ? 51.399 -13.880 39.316 1.00 41.44 276 PRO A O 1
ATOM 2169 N N . SER A 1 277 ? 51.953 -12.888 41.265 1.00 45.03 277 SER A N 1
ATOM 2170 C CA . SER A 1 277 ? 52.828 -11.828 40.783 1.00 45.03 277 SER A CA 1
ATOM 2171 C C . SER A 1 277 ? 54.193 -12.378 40.360 1.00 45.03 277 SER A C 1
ATOM 2173 O O . SER A 1 277 ? 54.811 -13.114 41.128 1.00 45.03 277 SER A O 1
ATOM 2175 N N . GLY A 1 278 ? 54.707 -11.932 39.214 1.00 36.19 278 GLY A N 1
ATOM 2176 C CA . GLY A 1 278 ? 56.105 -12.109 38.821 1.00 36.19 278 GLY A CA 1
ATOM 2177 C C . GLY A 1 278 ? 56.516 -11.076 37.770 1.00 36.19 278 GLY A C 1
ATOM 2178 O O . GLY A 1 278 ? 56.035 -11.127 36.644 1.00 36.19 278 GLY A O 1
ATOM 2179 N N . ARG A 1 279 ? 57.376 -10.129 38.179 1.00 42.31 279 ARG A N 1
ATOM 2180 C CA . ARG A 1 279 ? 58.309 -9.363 37.321 1.00 42.31 279 ARG A CA 1
ATOM 2181 C C . ARG A 1 279 ? 59.191 -10.373 36.556 1.00 42.31 279 ARG A C 1
ATOM 2183 O O . ARG A 1 279 ? 59.353 -11.486 37.038 1.00 42.31 279 ARG A O 1
ATOM 2190 N N . ASP A 1 280 ? 59.765 -10.108 35.391 1.00 38.50 280 ASP A N 1
ATOM 2191 C CA . ASP A 1 280 ? 60.761 -9.081 35.064 1.00 38.50 280 ASP A CA 1
ATOM 2192 C C . ASP A 1 280 ? 61.167 -9.289 33.583 1.00 38.50 280 ASP A C 1
ATOM 2194 O O . ASP A 1 280 ? 60.922 -10.372 33.048 1.00 38.50 280 ASP A O 1
ATOM 2198 N N . GLY A 1 281 ? 61.846 -8.327 32.948 1.00 35.25 281 GLY A N 1
ATOM 2199 C CA . GLY A 1 281 ? 62.692 -8.639 31.781 1.00 35.25 281 GLY A CA 1
ATOM 2200 C C . GLY A 1 281 ? 62.470 -7.818 30.509 1.00 35.25 281 GLY A C 1
ATOM 2201 O O . GLY A 1 281 ? 61.666 -8.146 29.645 1.00 35.25 281 GLY A O 1
ATOM 2202 N N . SER A 1 282 ? 63.273 -6.766 30.409 1.00 40.75 282 SER A N 1
ATOM 2203 C CA . SER A 1 282 ? 63.771 -6.078 29.213 1.00 40.75 282 SER A CA 1
ATOM 2204 C C . SER A 1 282 ? 64.027 -6.928 27.955 1.00 40.75 282 SER A C 1
ATOM 2206 O O . SER A 1 282 ? 64.593 -8.003 28.082 1.00 40.75 282 SER A O 1
ATOM 2208 N N . GLU A 1 283 ? 63.781 -6.354 26.764 1.00 42.19 283 GLU A N 1
ATOM 2209 C CA . GLU A 1 283 ? 64.720 -6.198 25.615 1.00 42.19 283 GLU A CA 1
ATOM 2210 C C . GLU A 1 283 ? 63.949 -5.717 24.362 1.00 42.19 283 GLU A C 1
ATOM 2212 O O . GLU A 1 283 ? 62.963 -6.305 23.945 1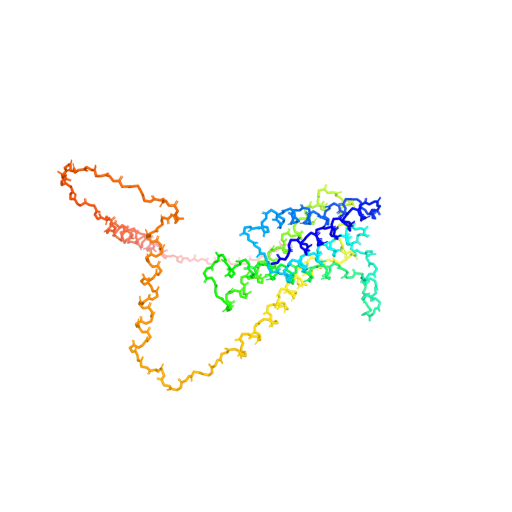.00 42.19 283 GLU A O 1
ATOM 2217 N N . ARG A 1 284 ? 64.142 -4.465 23.925 1.00 42.78 284 ARG A N 1
ATOM 2218 C CA . ARG A 1 284 ? 65.057 -4.005 22.854 1.00 42.78 284 ARG A CA 1
ATOM 2219 C C . ARG A 1 284 ? 64.737 -4.498 21.424 1.00 42.78 284 ARG A C 1
ATOM 2221 O O . ARG A 1 284 ? 65.020 -5.623 21.064 1.00 42.78 284 ARG A O 1
ATOM 2228 N N . ARG A 1 285 ? 64.363 -3.499 20.605 1.00 42.69 285 ARG A N 1
ATOM 2229 C CA . ARG A 1 285 ? 64.880 -3.143 19.260 1.00 42.69 285 ARG A CA 1
ATOM 2230 C C . ARG A 1 285 ? 64.719 -4.107 18.061 1.00 42.69 285 ARG A C 1
ATOM 2232 O O . ARG A 1 285 ? 65.347 -5.147 18.001 1.00 42.69 285 ARG A O 1
ATOM 2239 N N . ALA A 1 286 ? 64.137 -3.502 17.014 1.00 43.19 286 ALA A N 1
ATOM 2240 C CA . ALA A 1 286 ? 64.694 -3.293 15.661 1.00 43.19 286 ALA A CA 1
ATOM 2241 C C . ALA A 1 286 ? 64.154 -4.121 14.471 1.00 43.19 286 ALA A C 1
ATOM 2243 O O . ALA A 1 286 ? 64.358 -5.319 14.383 1.00 43.19 286 ALA A O 1
ATOM 2244 N N . GLN A 1 287 ? 63.608 -3.345 13.517 1.00 43.56 287 GLN A N 1
ATOM 2245 C CA . GLN A 1 287 ? 63.893 -3.307 12.068 1.00 43.56 287 GLN A CA 1
ATOM 2246 C C . GLN A 1 287 ? 63.447 -4.442 11.125 1.00 43.56 287 GLN A C 1
ATOM 2248 O O . GLN A 1 287 ? 63.860 -5.582 11.258 1.00 43.56 287 GLN A O 1
ATOM 2253 N N . GLY A 1 288 ? 62.779 -4.007 10.042 1.00 42.12 288 GLY A N 1
ATOM 2254 C CA . GLY A 1 288 ? 63.195 -4.297 8.661 1.00 42.12 288 GLY A CA 1
ATOM 2255 C C . GLY A 1 288 ? 62.391 -5.354 7.901 1.00 42.12 288 GLY A C 1
ATOM 2256 O O . GLY A 1 288 ? 62.665 -6.538 8.046 1.00 42.12 288 GLY A O 1
ATOM 2257 N N . HIS A 1 289 ? 61.459 -4.948 7.034 1.00 49.19 289 HIS A N 1
ATOM 2258 C CA . HIS A 1 289 ? 61.670 -4.748 5.589 1.00 49.19 289 HIS A CA 1
ATOM 2259 C C . HIS A 1 289 ? 60.398 -4.222 4.917 1.00 49.19 289 HIS A C 1
ATOM 2261 O O . HIS A 1 289 ? 59.296 -4.537 5.417 1.00 49.19 289 HIS A O 1
#

Nearest PDB structures (foldseek):
  7dr0-assembly1_L  TM=4.366E-01  e=2.739E-01  Cyanophora paradoxa
  8vu3-assembly1_l  TM=5.250E-01  e=3.645E-01  Parathermosynechococcus lividus
  7m76-assembly1_L  TM=5.405E-01  e=4.851E-01  Thermosynechococcus vestitus BP-1
  7fix-assembly1_L1  TM=5.402E-01  e=5.087E-01  Thermosynechococcus vestitus BP-1
  8wey-assembly1_L  TM=5.120E-01  e=7.810E-01  Cyanidium caldarium

Mean predicted aligned error: 16.56 Å

Foldseek 3Di:
DDPVLLVVLLCVLVVLLVVLCPAAPAPVLLCLLLVVVVVVVVVCVVCCVVPNDDPVLSVLVSVLSNLSSQCSRHPQQGRVVQVVVCVVVVNPGRVSLLVSLLSLQASQLSVVLRCCVVPHPDDPDDVSLVVSLVVSLVVLVVSLVVLVVQCVVPPPSSVSSVSCPVPPCSSVSSSVSSSNSNNVNSVVVVVVVVVPDDDPDPPPDDPVVVVVVVVVVVVVVVVVVVPPDDPDDDDDDDDDDDDDDDDDDDDDDPPPPPVVVVVVVVVVVVVPPDDDDDDDDDDDDDDDD

Secondary structure (DSSP, 8-state):
--HHHHHHHHHHHHHHHHHHHSS-S-HHHHHHHHHHHHHHHHHHHHHTTTSPPPHHHHHHHHHHHHHHHHHHHH-GGG-HHHHHHHHHHT-SS--HHHHHHHHHHHHHHHHHHHHHHHHSS--TTHHHHHHHHHHHHHHHHHHHHHHHHHHHHHGGGTTTTS--TT-TTHHHHHHHHHHHHHHHHHHHHHHHTTTT-PPPPTT---HHHHHHHHHHHHHHHHHHHH----S------------------------SSHHHHHHHHHHHSSTTS----------------

Sequence (289 aa):
MTSRYLRILVVLVSAALIASGVAPYDRTTWWLEIFPVLIAGPVLVLTARRFPLTPLTYTLLAVHALVLIIGGHYTYARVPLGFWVQHLLGLARNDYDRLGHFVQGFVPAILIREILLRTSPLRPGRWLFVLVTASCLAFSACYEFFEWWSALAGGHAADAFLGTQGDVWDTQWDMFSALIGAITHQCRRSQAGRHGRPAPSPHATGPRGRSVALAKRESRFRREWTNGRPAGAPPGGGGREAPRSSNRLLRPQCEGMEERGRQQSLLQGSRARSRPSGRDGSERRAQGH